Protein AF-A0A936YAC4-F1 (afdb_monomer_lite)

Secondary structure (DSSP, 8-state):
--HHHHHHHHHHHHHHHHHHHHHHHHHHHHHHHHHHHHHHHHHHHHHHHHHHHHHHHHHHHHHHHHHHHHHHHHHHHHHHHHHHHHHHHHHHT-HHHHHHHHHHHHHHHHHHHHHHHH----HHHHHHHHHHHHHHHHHHHHTTSSSSS---HHHHHHHHHHHHHHHHHHHHHHHHHHHHHHSSS-----EEEEEE----SHHHHHHHHHHHHHSTTEEEEEEETTEEEEEESSHHHHHHHHHTHHHHHHHHHT-

Foldseek 3Di:
DDPVVVCVVVVVVVVVVVVVVVVVVVVVVVVVVVVVVVVVVVVVVVVVVVVVVVCVVVVVVVVVVVVVVVVVVVVVVVVVVVVVVVVVVVVCPDPVNLQVVVLVVQLCVQLVVCCVVVVDDDPVVSVVSSVVSNVVSVVVVVVVPPSPDDPPVVLVVLVVVLVVVLVVQQVVLVVVVVVQVPDPHRQWDKDKDKFFAPAPDPVLQVCLQVSQCSRPQKHFDDGDVGITIMIGRHPVSVVVRNVCPSRVSSVVSVD

Radius of gyration: 49.58 Å; chains: 1; bounding box: 148×57×100 Å

Structure (mmCIF, N/CA/C/O backbone):
data_AF-A0A936YAC4-F1
#
_entry.id   AF-A0A936YAC4-F1
#
loop_
_atom_site.group_PDB
_atom_site.id
_atom_site.type_symbol
_atom_site.label_atom_id
_atom_site.label_alt_id
_atom_site.label_comp_id
_atom_site.label_asym_id
_atom_site.label_entity_id
_atom_site.label_seq_id
_atom_site.pdbx_PDB_ins_code
_atom_site.Cartn_x
_atom_site.Cartn_y
_atom_site.Cartn_z
_atom_site.occupancy
_atom_site.B_iso_or_equiv
_atom_site.auth_seq_id
_atom_site.auth_comp_id
_atom_site.auth_asym_id
_atom_site.auth_atom_id
_atom_site.pdbx_PDB_model_num
ATOM 1 N N . MET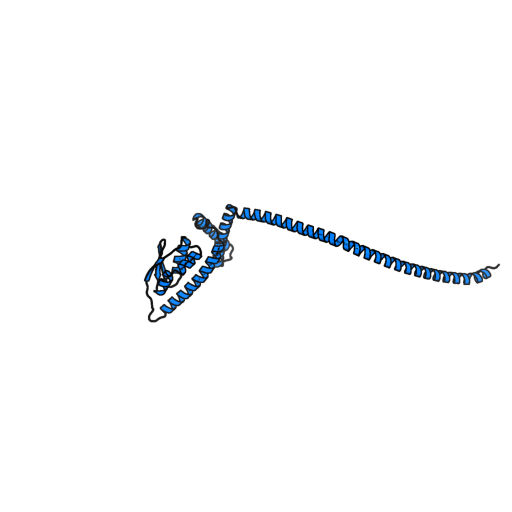 A 1 1 ? 124.423 11.983 -63.683 1.00 57.22 1 MET A N 1
ATOM 2 C CA . MET A 1 1 ? 124.006 12.092 -62.270 1.00 57.22 1 MET A CA 1
ATOM 3 C C . MET A 1 1 ? 123.383 10.761 -61.899 1.00 57.22 1 MET A C 1
ATOM 5 O O . MET A 1 1 ? 122.457 10.353 -62.589 1.00 57.22 1 MET A O 1
ATOM 9 N N . ASP A 1 2 ? 123.984 10.046 -60.950 1.00 65.81 2 ASP A N 1
ATOM 10 C CA . ASP A 1 2 ? 123.672 8.640 -60.665 1.00 65.81 2 ASP A CA 1
ATOM 11 C C . ASP A 1 2 ? 122.436 8.490 -59.754 1.00 65.81 2 ASP A C 1
ATOM 13 O O . ASP A 1 2 ? 122.074 9.402 -59.007 1.00 65.81 2 ASP A O 1
ATOM 17 N N . ARG A 1 3 ? 121.745 7.351 -59.848 1.00 64.75 3 ARG A N 1
ATOM 18 C CA . ARG A 1 3 ? 120.426 7.095 -59.244 1.00 64.75 3 ARG A CA 1
ATOM 19 C C . ARG A 1 3 ? 120.448 7.158 -57.714 1.00 64.75 3 ARG A C 1
ATOM 21 O O . ARG A 1 3 ? 119.481 7.621 -57.111 1.00 64.75 3 ARG A O 1
ATOM 28 N N . GLU A 1 4 ? 121.560 6.772 -57.094 1.00 65.25 4 GLU A N 1
ATOM 29 C CA . GLU A 1 4 ? 121.725 6.796 -55.634 1.00 65.25 4 GLU A CA 1
ATOM 30 C C . GLU A 1 4 ? 121.707 8.214 -55.050 1.00 65.25 4 GLU A C 1
ATOM 32 O O . GLU A 1 4 ? 121.220 8.435 -53.938 1.00 65.25 4 GLU A O 1
ATOM 37 N N . THR A 1 5 ? 122.181 9.212 -55.804 1.00 66.06 5 THR A N 1
ATOM 38 C CA . THR A 1 5 ? 122.199 10.602 -55.325 1.00 66.06 5 THR A CA 1
ATOM 39 C C . THR A 1 5 ? 120.792 11.201 -55.279 1.00 66.06 5 THR A C 1
ATOM 41 O O . THR A 1 5 ? 120.505 12.033 -54.419 1.00 66.06 5 THR A O 1
ATOM 44 N N . LEU A 1 6 ? 119.888 10.744 -56.153 1.00 65.38 6 LEU A N 1
ATOM 45 C CA . LEU A 1 6 ? 118.493 11.189 -56.176 1.00 65.38 6 LEU A CA 1
ATOM 46 C C . LEU A 1 6 ? 117.676 10.608 -55.013 1.00 65.38 6 LEU A C 1
ATOM 48 O O . LEU A 1 6 ? 116.894 11.338 -54.402 1.00 65.38 6 LEU A O 1
ATOM 52 N N . GLU A 1 7 ? 117.875 9.339 -54.643 1.00 67.19 7 GLU A N 1
ATOM 53 C CA . GLU A 1 7 ? 117.127 8.732 -53.528 1.00 67.19 7 GLU A CA 1
ATOM 54 C C . GLU A 1 7 ? 117.507 9.308 -52.157 1.00 67.19 7 GLU A C 1
ATOM 56 O O . GLU A 1 7 ? 116.638 9.498 -51.296 1.00 67.19 7 GLU A O 1
ATOM 61 N N . ARG A 1 8 ? 118.779 9.678 -51.962 1.00 67.00 8 ARG A N 1
ATOM 62 C CA . ARG A 1 8 ? 119.252 10.282 -50.705 1.00 67.00 8 ARG A CA 1
ATOM 63 C C . ARG A 1 8 ? 118.653 11.669 -50.443 1.00 67.00 8 ARG A C 1
ATOM 65 O O . ARG A 1 8 ? 118.494 12.057 -49.290 1.00 67.00 8 ARG A O 1
ATOM 72 N N . ILE A 1 9 ? 118.293 12.397 -51.503 1.00 64.56 9 ILE A N 1
ATOM 73 C CA . ILE A 1 9 ? 117.672 13.728 -51.415 1.00 64.56 9 ILE A CA 1
ATOM 74 C C . ILE A 1 9 ? 116.147 13.617 -51.266 1.00 64.56 9 ILE A C 1
ATOM 76 O O . ILE A 1 9 ? 115.539 14.376 -50.511 1.00 64.56 9 ILE A O 1
ATOM 80 N N . TYR A 1 10 ? 115.506 12.661 -51.946 1.00 61.41 10 TYR A N 1
ATOM 81 C CA . TYR A 1 10 ? 114.040 12.590 -51.992 1.00 61.41 10 TYR A CA 1
ATOM 82 C C . TYR A 1 10 ? 113.391 11.982 -50.738 1.00 61.41 10 TYR A C 1
ATOM 84 O O . TYR A 1 10 ? 112.267 12.347 -50.379 1.00 61.41 10 TYR A O 1
ATOM 92 N N . THR A 1 11 ? 114.074 11.064 -50.051 1.00 66.50 11 THR A N 1
ATOM 93 C CA . THR A 1 11 ? 113.539 10.356 -48.873 1.00 66.50 11 THR A CA 1
ATOM 94 C C . THR A 1 11 ? 113.150 11.275 -47.695 1.00 66.50 11 THR A C 1
ATOM 96 O O . THR A 1 11 ? 112.013 11.152 -47.221 1.00 66.50 11 THR A O 1
ATOM 99 N N . PRO A 1 12 ? 113.969 12.250 -47.241 1.00 61.72 12 PRO A N 1
ATOM 100 C CA . PRO A 1 12 ? 113.573 13.142 -46.145 1.00 61.72 12 PRO A CA 1
ATOM 101 C C . PRO A 1 12 ? 112.444 14.114 -46.531 1.00 61.72 12 PRO A C 1
ATOM 103 O O . PRO A 1 12 ? 111.556 14.384 -45.717 1.00 61.72 12 PRO A O 1
ATOM 106 N N . ILE A 1 13 ? 112.407 14.581 -47.785 1.00 61.22 13 ILE A N 1
ATOM 107 C CA . ILE A 1 13 ? 111.368 15.499 -48.290 1.00 61.22 13 ILE A CA 1
ATOM 108 C C . ILE A 1 13 ? 109.998 14.802 -48.314 1.00 61.22 13 ILE A C 1
ATOM 110 O O . ILE A 1 13 ? 108.977 15.393 -47.949 1.00 61.22 13 ILE A O 1
ATOM 114 N N . ARG A 1 14 ? 109.971 13.506 -48.655 1.00 63.19 14 ARG A N 1
ATOM 115 C CA . ARG A 1 14 ? 108.745 12.696 -48.664 1.00 63.19 14 ARG A CA 1
ATOM 116 C C . ARG A 1 14 ? 108.127 12.556 -47.269 1.00 63.19 14 ARG A C 1
ATOM 118 O O . ARG A 1 14 ? 106.906 12.652 -47.130 1.00 63.19 14 ARG A O 1
ATOM 125 N N . HIS A 1 15 ? 108.947 12.385 -46.231 1.00 63.00 15 HIS A N 1
ATOM 126 C CA . HIS A 1 15 ? 108.462 12.280 -44.851 1.00 63.00 15 HIS A CA 1
ATOM 127 C C . HIS A 1 15 ? 107.997 13.622 -44.266 1.00 63.00 15 HIS A C 1
ATOM 129 O O . HIS A 1 15 ? 107.013 13.645 -43.521 1.00 63.00 15 HIS A O 1
ATOM 135 N N . ALA A 1 16 ? 108.636 14.740 -44.629 1.00 62.38 16 ALA A N 1
ATOM 136 C CA . ALA A 1 16 ? 108.187 16.076 -44.230 1.00 62.38 16 ALA A CA 1
ATOM 137 C C . ALA A 1 16 ? 106.819 16.429 -44.847 1.00 62.38 16 ALA A C 1
ATOM 139 O O . ALA A 1 16 ? 105.920 16.899 -44.146 1.00 62.38 16 ALA A O 1
ATOM 140 N N . GLY A 1 17 ? 106.616 16.103 -46.131 1.00 64.44 17 GLY A N 1
ATOM 141 C CA . GLY A 1 17 ? 105.337 16.306 -46.816 1.00 64.44 17 GLY A CA 1
ATOM 142 C C . GLY A 1 17 ? 104.183 15.498 -46.213 1.00 64.44 17 GLY A C 1
ATOM 143 O O . GLY A 1 17 ? 103.053 15.983 -46.155 1.00 64.44 17 GLY A O 1
ATOM 144 N N . HIS A 1 18 ? 104.453 14.289 -45.709 1.00 65.44 18 HIS A N 1
ATOM 145 C CA . HIS A 1 18 ? 103.418 13.464 -45.081 1.00 65.44 18 HIS A CA 1
ATOM 146 C C . HIS A 1 18 ? 102.963 14.024 -43.723 1.00 65.44 18 HIS A C 1
ATOM 148 O O . HIS A 1 18 ? 101.765 14.030 -43.444 1.00 65.44 18 HIS A O 1
ATOM 154 N N . ARG A 1 19 ? 103.883 14.557 -42.901 1.00 61.78 19 ARG A N 1
ATOM 155 C CA . ARG A 1 19 ? 103.518 15.185 -41.615 1.00 61.78 19 ARG A CA 1
ATOM 156 C C . ARG A 1 19 ? 102.747 16.493 -41.805 1.00 61.78 19 ARG A C 1
ATOM 158 O O . ARG A 1 19 ? 101.784 16.731 -41.082 1.00 61.78 19 ARG A O 1
ATOM 165 N N . LEU A 1 20 ? 103.105 17.321 -42.789 1.00 67.50 20 LEU A N 1
ATOM 166 C CA . LEU A 1 20 ? 102.355 18.555 -43.065 1.00 67.50 20 LEU A CA 1
ATOM 167 C C . LEU A 1 20 ? 100.911 18.269 -43.503 1.00 67.50 20 LEU A C 1
ATOM 169 O O . LEU A 1 20 ? 99.987 18.950 -43.061 1.00 67.50 20 LEU A O 1
ATOM 173 N N . LYS A 1 21 ? 100.697 17.221 -44.311 1.00 65.19 21 LYS A N 1
ATOM 174 C CA . LYS A 1 21 ? 99.350 16.803 -44.725 1.00 65.19 21 LYS A CA 1
ATOM 175 C C . LYS A 1 21 ? 98.491 16.346 -43.545 1.00 65.19 21 LYS A C 1
ATOM 177 O O . LYS A 1 21 ? 97.318 16.702 -43.494 1.00 65.19 21 LYS A O 1
ATOM 182 N N . THR A 1 22 ? 99.052 15.621 -42.576 1.00 70.00 22 THR A N 1
ATOM 183 C CA . THR A 1 22 ? 98.289 15.182 -41.394 1.00 70.00 22 THR A CA 1
ATOM 184 C C . THR A 1 22 ? 97.878 16.347 -40.490 1.00 70.00 22 THR A C 1
ATOM 186 O O . THR A 1 22 ? 96.741 16.374 -40.026 1.00 70.00 22 THR A O 1
ATOM 189 N N . TRP A 1 23 ? 98.743 17.350 -40.301 1.00 68.81 23 TRP A N 1
ATOM 190 C CA . TRP A 1 23 ? 98.405 18.544 -39.511 1.00 68.81 23 TRP A CA 1
ATOM 191 C C . TRP A 1 23 ? 97.370 19.437 -40.207 1.00 68.81 23 TRP A C 1
ATOM 193 O O . TRP A 1 23 ? 96.441 19.916 -39.558 1.00 68.81 23 TRP A O 1
ATOM 203 N N . ALA A 1 24 ? 97.468 19.601 -41.530 1.00 69.81 24 ALA A N 1
ATOM 204 C CA . ALA A 1 24 ? 96.472 20.336 -42.309 1.00 69.81 24 ALA A CA 1
ATOM 205 C C . ALA A 1 24 ? 95.090 19.658 -42.268 1.00 69.81 24 ALA A C 1
ATOM 207 O O . ALA A 1 24 ? 94.075 20.336 -42.117 1.00 69.81 24 ALA A O 1
ATOM 208 N N . LEU A 1 25 ? 95.049 18.322 -42.335 1.00 71.75 25 LEU A N 1
ATOM 209 C CA . LEU A 1 25 ? 93.805 17.559 -42.216 1.00 71.75 25 LEU A CA 1
ATOM 210 C C . LEU A 1 25 ? 93.185 17.684 -40.821 1.00 71.75 25 LEU A C 1
ATOM 212 O O . LEU A 1 25 ? 91.980 17.890 -40.730 1.00 71.75 25 LEU A O 1
ATOM 216 N N . MET A 1 26 ? 93.982 17.633 -39.747 1.00 70.06 26 MET A N 1
ATOM 217 C CA . MET A 1 26 ? 93.479 17.820 -38.378 1.00 70.06 26 MET A CA 1
ATOM 218 C C . MET A 1 26 ? 92.940 19.237 -38.134 1.00 70.06 26 MET A C 1
ATOM 220 O O . MET A 1 26 ? 91.880 19.387 -37.529 1.00 70.06 26 MET A O 1
ATOM 224 N N . ALA A 1 27 ? 93.614 20.272 -38.645 1.00 69.69 27 ALA A N 1
ATOM 225 C CA . ALA A 1 27 ? 93.140 21.653 -38.542 1.00 69.69 27 ALA A CA 1
ATOM 226 C C . ALA A 1 27 ? 91.844 21.882 -39.340 1.00 69.69 27 ALA A C 1
ATOM 228 O O . ALA A 1 27 ? 90.913 22.514 -38.839 1.00 69.69 27 ALA A O 1
ATOM 229 N N . ALA A 1 28 ? 91.748 21.313 -40.547 1.00 69.56 28 ALA A N 1
ATOM 230 C CA . ALA A 1 28 ? 90.526 21.351 -41.349 1.00 69.56 28 ALA A CA 1
ATOM 231 C C . ALA A 1 28 ? 89.368 20.617 -40.654 1.00 69.56 28 ALA A C 1
ATOM 233 O O . ALA A 1 28 ? 88.244 21.115 -40.641 1.00 69.56 28 ALA A O 1
ATOM 234 N N . TRP A 1 29 ? 89.646 19.477 -40.012 1.00 67.88 29 TRP A N 1
ATOM 235 C CA . TRP A 1 29 ? 88.656 18.742 -39.224 1.00 67.88 29 TRP A CA 1
ATOM 236 C C . TRP A 1 29 ? 88.171 19.540 -38.010 1.00 67.88 29 TRP A C 1
ATOM 238 O O . TRP A 1 29 ? 86.966 19.630 -37.784 1.00 67.88 29 TRP A O 1
ATOM 248 N N . GLY A 1 30 ? 89.082 20.184 -37.273 1.00 72.38 30 GLY A N 1
ATOM 249 C CA . GLY A 1 30 ? 88.734 21.049 -36.143 1.00 72.38 30 GLY A CA 1
ATOM 250 C C . GLY A 1 30 ? 87.871 22.246 -36.556 1.00 72.38 30 GLY A C 1
ATOM 251 O O . GLY A 1 30 ? 86.853 22.520 -35.924 1.00 72.38 30 GLY A O 1
ATOM 252 N N . ALA A 1 31 ? 88.217 22.912 -37.662 1.00 69.00 31 ALA A N 1
ATOM 253 C CA . ALA A 1 31 ? 87.426 24.018 -38.201 1.00 69.00 31 ALA A CA 1
ATOM 254 C C . ALA A 1 31 ? 86.030 23.563 -38.663 1.00 69.00 31 ALA A C 1
ATOM 256 O O . ALA A 1 31 ? 85.040 24.249 -38.404 1.00 69.00 31 ALA A O 1
ATOM 257 N N . CYS A 1 32 ? 85.935 22.387 -39.292 1.00 65.88 32 CYS A N 1
ATOM 258 C CA . CYS A 1 32 ? 84.666 21.807 -39.727 1.00 65.88 32 CYS A CA 1
ATOM 259 C C . CYS A 1 32 ? 83.780 21.413 -38.532 1.00 65.88 32 CYS A C 1
ATOM 261 O O . CYS A 1 32 ? 82.578 21.665 -38.546 1.00 65.88 32 CYS A O 1
ATOM 263 N N . TRP A 1 33 ? 84.373 20.887 -37.455 1.00 69.25 33 TRP A N 1
ATOM 264 C CA . TRP A 1 33 ? 83.654 20.510 -36.235 1.00 69.25 33 TRP A CA 1
ATOM 265 C C . TRP A 1 33 ? 83.102 21.716 -35.462 1.00 69.25 33 TRP A C 1
ATOM 267 O O . TRP A 1 33 ? 81.971 21.676 -34.974 1.00 69.25 33 TRP A O 1
ATOM 277 N N . VAL A 1 34 ? 83.859 22.817 -35.390 1.00 74.12 34 VAL A N 1
ATOM 278 C CA . VAL A 1 34 ? 83.382 24.076 -34.789 1.00 74.12 34 VAL A CA 1
ATOM 279 C C . VAL A 1 34 ? 82.225 24.656 -35.602 1.00 74.12 34 VAL A C 1
ATOM 281 O O . VAL A 1 34 ? 81.201 25.030 -35.030 1.00 74.12 34 VAL A O 1
ATOM 284 N N . TRP A 1 35 ? 82.347 24.674 -36.932 1.00 66.50 35 TRP A N 1
ATOM 285 C CA . TRP A 1 35 ? 81.272 25.134 -37.812 1.00 66.50 35 TRP A CA 1
ATOM 286 C C . TRP A 1 35 ? 80.016 24.266 -37.714 1.00 66.50 35 TRP A C 1
ATOM 288 O O . TRP A 1 35 ? 78.915 24.809 -37.639 1.00 66.50 35 TRP A O 1
ATOM 298 N N . PHE A 1 36 ? 80.166 22.942 -37.636 1.00 66.62 36 PHE A N 1
ATOM 299 C CA . PHE A 1 36 ? 79.048 22.020 -37.436 1.00 66.62 36 PHE A CA 1
ATOM 300 C C . PHE A 1 36 ? 78.301 22.313 -36.126 1.00 66.62 36 PHE A C 1
ATOM 302 O O . PHE A 1 36 ? 77.083 22.467 -36.138 1.00 66.62 36 PHE A O 1
ATOM 309 N N . ASN A 1 37 ? 79.029 22.504 -35.019 1.00 64.25 37 ASN A N 1
ATOM 310 C CA . ASN A 1 37 ? 78.437 22.832 -33.717 1.00 64.25 37 ASN A CA 1
ATOM 311 C C . ASN A 1 37 ? 77.701 24.183 -33.704 1.00 64.25 37 ASN A C 1
ATOM 313 O O . ASN A 1 37 ? 76.672 24.328 -33.042 1.00 64.25 37 ASN A O 1
ATOM 317 N N . ILE A 1 38 ? 78.226 25.190 -34.410 1.00 69.69 38 ILE A N 1
ATOM 318 C CA . ILE A 1 38 ? 77.578 26.504 -34.512 1.00 69.69 38 ILE A CA 1
ATOM 319 C C . ILE A 1 38 ? 76.285 26.386 -35.319 1.00 69.69 38 ILE A C 1
ATOM 321 O O . ILE A 1 38 ? 75.242 26.839 -34.853 1.00 69.69 38 ILE A O 1
ATOM 325 N N . ILE A 1 39 ? 76.327 25.723 -36.480 1.00 65.69 39 ILE A N 1
ATOM 326 C CA . ILE A 1 39 ? 75.143 25.510 -37.319 1.00 65.69 39 ILE A CA 1
ATOM 327 C C . ILE A 1 39 ? 74.078 24.731 -36.543 1.00 65.69 39 ILE A C 1
ATOM 329 O O . ILE A 1 39 ? 72.925 25.153 -36.516 1.00 65.69 39 ILE A O 1
ATOM 333 N N . GLU A 1 40 ? 74.455 23.651 -35.859 1.00 67.50 40 GLU A N 1
ATOM 334 C CA . GLU A 1 40 ? 73.530 22.838 -35.067 1.00 67.50 40 GLU A CA 1
ATOM 335 C C . GLU A 1 40 ? 72.830 23.675 -33.983 1.00 67.50 40 GLU A C 1
ATOM 337 O O . GLU A 1 40 ? 71.600 23.678 -33.890 1.00 67.50 40 GLU A O 1
ATOM 342 N N . LYS A 1 41 ? 73.581 24.479 -33.218 1.00 62.53 41 LYS A N 1
ATOM 343 C CA . LYS A 1 41 ? 73.007 25.335 -32.166 1.00 62.53 41 LYS A CA 1
ATOM 344 C C . LYS A 1 41 ? 72.121 26.451 -32.718 1.00 62.53 41 LYS A C 1
ATOM 346 O O . LYS A 1 41 ? 71.085 26.753 -32.121 1.00 62.53 41 LYS A O 1
ATOM 351 N N . THR A 1 42 ? 72.482 27.056 -33.848 1.00 66.81 42 THR A N 1
ATOM 352 C CA . THR A 1 42 ? 71.660 28.097 -34.480 1.00 66.81 42 THR A CA 1
ATOM 353 C C . THR A 1 42 ? 70.377 27.509 -35.061 1.00 66.81 42 THR A C 1
ATOM 355 O O . THR A 1 42 ? 69.304 28.073 -34.849 1.00 66.81 42 THR A O 1
ATOM 358 N N . VAL A 1 43 ? 70.455 26.346 -35.714 1.00 65.25 43 VAL A N 1
ATOM 359 C CA . VAL A 1 43 ? 69.287 25.646 -36.264 1.00 65.25 43 VAL A CA 1
ATOM 360 C C . VAL A 1 43 ? 68.330 25.234 -35.145 1.00 65.25 43 VAL A C 1
ATOM 362 O O . VAL A 1 43 ? 67.144 25.539 -35.239 1.00 65.25 43 VAL A O 1
ATOM 365 N N . ILE A 1 44 ? 68.822 24.643 -34.049 1.00 56.50 44 ILE A N 1
ATOM 366 C CA . ILE A 1 44 ? 67.984 24.253 -32.901 1.00 56.50 44 ILE A CA 1
ATOM 367 C C . ILE A 1 44 ? 67.324 25.477 -32.243 1.00 56.50 44 ILE A C 1
ATOM 369 O O . ILE A 1 44 ? 66.149 25.423 -31.877 1.00 56.50 44 ILE A O 1
ATOM 373 N N . SER A 1 45 ? 68.038 26.600 -32.125 1.00 61.78 45 SER A N 1
ATOM 374 C CA . SER A 1 45 ? 67.495 27.843 -31.559 1.00 61.78 45 SER A CA 1
ATOM 375 C C . SER A 1 45 ? 66.366 28.429 -32.416 1.00 61.78 45 SER A C 1
ATOM 377 O O . SER A 1 45 ? 65.275 28.711 -31.912 1.00 61.78 45 SER A O 1
ATOM 379 N N . VAL A 1 46 ? 66.582 28.537 -33.732 1.00 63.59 46 VAL A N 1
ATOM 380 C CA . VAL A 1 46 ? 65.571 29.035 -34.680 1.00 63.59 46 VAL A CA 1
ATOM 381 C C . VAL A 1 46 ? 64.359 28.106 -34.722 1.00 63.59 46 VAL A C 1
ATOM 383 O O . VAL A 1 46 ? 63.217 28.576 -34.754 1.00 63.59 46 VAL A O 1
ATOM 386 N N . TRP A 1 47 ? 64.586 26.792 -34.658 1.00 58.56 47 TRP A N 1
ATOM 387 C CA . TRP A 1 47 ? 63.515 25.803 -34.617 1.00 58.56 47 TRP A CA 1
ATOM 388 C C . TRP A 1 47 ? 62.687 25.926 -33.332 1.00 58.56 47 TRP A C 1
ATOM 390 O O . TRP A 1 47 ? 61.463 25.991 -33.401 1.00 58.56 47 TRP A O 1
ATOM 400 N N . ASN A 1 48 ? 63.324 26.089 -32.169 1.00 60.06 48 ASN A N 1
ATOM 401 C CA . ASN A 1 48 ? 62.625 26.251 -30.891 1.00 60.06 48 ASN A CA 1
ATOM 402 C C . ASN A 1 48 ? 61.785 27.534 -30.819 1.00 60.06 48 ASN A C 1
ATOM 404 O O . ASN A 1 48 ? 60.648 27.491 -30.348 1.00 60.06 48 ASN A O 1
ATOM 408 N N . VAL A 1 49 ? 62.291 28.666 -31.319 1.00 67.50 49 VAL A N 1
ATOM 409 C CA . VAL A 1 49 ? 61.520 29.922 -31.356 1.00 67.50 49 VAL A CA 1
ATOM 410 C C . VAL A 1 49 ? 60.340 29.811 -32.325 1.00 67.50 49 VAL A C 1
ATOM 412 O O . VAL A 1 49 ? 59.229 30.222 -31.990 1.00 67.50 49 VAL A O 1
ATOM 415 N N . SER A 1 50 ? 60.545 29.181 -33.485 1.00 62.28 50 SER A N 1
ATOM 416 C CA . SER A 1 50 ? 59.488 28.958 -34.479 1.00 62.28 50 SER A CA 1
ATOM 417 C C . SER A 1 50 ? 58.403 28.020 -33.954 1.00 62.28 50 SER A C 1
ATOM 419 O O . SER A 1 50 ? 57.218 28.304 -34.109 1.00 62.28 50 SER A O 1
ATOM 421 N N . VAL A 1 51 ? 58.783 26.942 -33.263 1.00 64.44 51 VAL A N 1
ATOM 422 C CA . VAL A 1 51 ? 57.847 25.999 -32.637 1.00 64.44 51 VAL A CA 1
ATOM 423 C C . VAL A 1 51 ? 57.075 26.665 -31.500 1.00 64.44 51 VAL A C 1
ATOM 425 O O . VAL A 1 51 ? 55.860 26.500 -31.420 1.00 64.44 51 VAL A O 1
ATOM 428 N N . LEU A 1 52 ? 57.719 27.469 -30.651 1.00 66.19 52 LEU A N 1
ATOM 429 C CA . LEU A 1 52 ? 57.023 28.207 -29.590 1.00 66.19 52 LEU A CA 1
ATOM 430 C C . LEU A 1 52 ? 56.050 29.249 -30.156 1.00 66.19 52 LEU A C 1
ATOM 432 O O . LEU A 1 52 ? 54.942 29.393 -29.636 1.00 66.19 52 LEU A O 1
ATOM 436 N N . PHE A 1 53 ? 56.417 29.929 -31.243 1.00 64.19 53 PHE A N 1
ATOM 437 C CA . PHE A 1 53 ? 55.537 30.861 -31.946 1.00 64.19 53 PHE A CA 1
ATOM 438 C C . PHE A 1 53 ? 54.352 30.135 -32.609 1.00 64.19 53 PHE A C 1
ATOM 440 O O . PHE A 1 53 ? 53.200 30.539 -32.439 1.00 64.19 53 PHE A O 1
ATOM 447 N N . TYR A 1 54 ? 54.611 28.997 -33.260 1.00 62.44 54 TYR A N 1
ATOM 448 C CA . TYR A 1 54 ? 53.600 28.134 -33.876 1.00 62.44 54 TYR A CA 1
ATOM 449 C C . TYR A 1 54 ? 52.612 27.594 -32.832 1.00 62.44 54 TYR A C 1
ATOM 451 O O . TYR A 1 54 ? 51.397 27.724 -32.985 1.00 62.44 54 TYR A O 1
ATOM 459 N N . LEU A 1 55 ? 53.115 27.077 -31.705 1.00 59.78 55 LEU A N 1
ATOM 460 C CA . LEU A 1 55 ? 52.288 26.597 -30.598 1.00 59.78 55 LEU A CA 1
ATOM 461 C C . LEU A 1 55 ? 51.496 27.732 -29.931 1.00 59.78 55 LEU A C 1
ATOM 463 O O . LEU A 1 55 ? 50.383 27.482 -29.476 1.00 59.78 55 LEU A O 1
ATOM 467 N N . ARG A 1 56 ? 52.013 28.968 -29.884 1.00 64.38 56 ARG A N 1
ATOM 468 C CA . ARG A 1 56 ? 51.313 30.124 -29.295 1.00 64.38 56 ARG A CA 1
ATOM 469 C C . ARG A 1 56 ? 50.162 30.638 -30.165 1.00 64.38 56 ARG A C 1
ATOM 471 O O . ARG A 1 56 ? 49.161 31.075 -29.608 1.00 64.38 56 ARG A O 1
ATOM 478 N N . ILE A 1 57 ? 50.271 30.554 -31.492 1.00 66.44 57 ILE A N 1
ATOM 479 C CA . ILE A 1 57 ? 49.228 31.014 -32.430 1.00 66.44 57 ILE A CA 1
ATOM 480 C C . ILE A 1 57 ? 48.177 29.928 -32.701 1.00 66.44 57 ILE A C 1
ATOM 482 O O . ILE A 1 57 ? 46.979 30.210 -32.771 1.00 66.44 57 ILE A O 1
ATOM 486 N N . ILE A 1 58 ? 48.594 28.667 -32.824 1.00 63.72 58 ILE A N 1
ATOM 487 C CA . ILE A 1 58 ? 47.699 27.589 -33.266 1.00 63.72 58 ILE A CA 1
ATOM 488 C C . ILE A 1 58 ? 46.946 26.933 -32.108 1.00 63.72 58 ILE A C 1
ATOM 490 O O . ILE A 1 58 ? 45.766 26.623 -32.267 1.00 63.72 58 ILE A O 1
ATOM 494 N N . LYS A 1 59 ? 47.550 26.782 -30.918 1.00 63.16 59 LYS A N 1
ATOM 495 C CA . LYS A 1 59 ? 46.841 26.226 -29.748 1.00 63.16 59 LYS A CA 1
ATOM 496 C C . LYS A 1 59 ? 45.547 26.966 -29.392 1.00 63.16 59 LYS A C 1
ATOM 498 O O . LYS A 1 59 ? 44.565 26.264 -29.168 1.00 63.16 59 LYS A O 1
ATOM 503 N N . PRO A 1 60 ? 45.478 28.313 -29.334 1.00 64.12 60 PRO A N 1
ATOM 504 C CA . PRO A 1 60 ? 44.225 28.990 -29.004 1.00 64.12 60 PRO A CA 1
ATOM 505 C C . PRO A 1 60 ? 43.166 28.806 -30.096 1.00 64.12 60 PRO A C 1
ATOM 507 O O . PRO A 1 60 ? 42.009 28.589 -29.765 1.00 64.12 60 PRO A O 1
ATOM 510 N N . THR A 1 61 ? 43.549 28.789 -31.375 1.00 69.19 61 THR A N 1
ATOM 511 C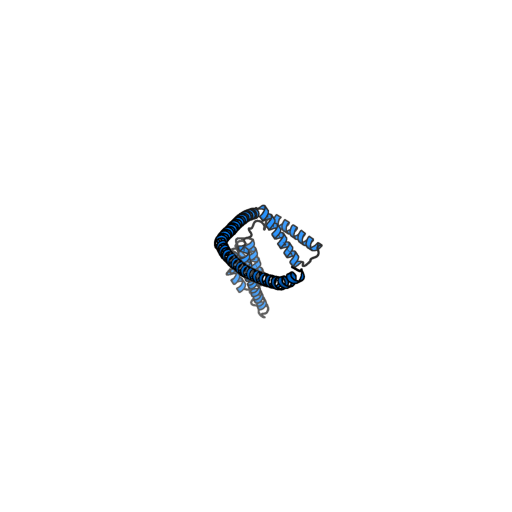 CA . THR A 1 61 ? 42.629 28.583 -32.513 1.00 69.19 61 THR A CA 1
ATOM 512 C C . THR A 1 61 ? 42.089 27.147 -32.575 1.00 69.19 61 THR A C 1
ATOM 514 O O . THR A 1 61 ? 40.907 26.909 -32.835 1.00 69.19 61 THR A O 1
ATOM 517 N N . ILE A 1 62 ? 42.934 26.159 -32.274 1.00 68.25 62 ILE A N 1
ATOM 518 C CA . ILE A 1 62 ? 42.515 24.760 -32.136 1.00 68.25 62 ILE A CA 1
ATOM 519 C C . ILE A 1 62 ? 41.663 24.579 -30.872 1.00 68.25 62 ILE A C 1
ATOM 521 O O . ILE A 1 62 ? 40.664 23.868 -30.901 1.00 68.25 62 ILE A O 1
ATOM 525 N N . ALA A 1 63 ? 41.994 25.252 -29.767 1.00 68.12 63 ALA A N 1
ATOM 526 C CA . ALA A 1 63 ? 41.213 25.192 -28.535 1.00 68.12 63 ALA A CA 1
ATOM 527 C C . ALA A 1 63 ? 39.821 25.820 -28.695 1.00 68.12 63 ALA A C 1
ATOM 529 O O . ALA A 1 63 ? 38.847 25.235 -28.226 1.00 68.12 63 ALA A O 1
ATOM 530 N N . THR A 1 64 ? 39.696 26.959 -29.382 1.00 69.69 64 THR A N 1
ATOM 531 C CA . THR A 1 64 ? 38.398 27.598 -29.649 1.00 69.69 64 THR A CA 1
ATOM 532 C C . THR A 1 64 ? 37.562 26.789 -30.635 1.00 69.69 64 THR A C 1
ATOM 534 O O . THR A 1 64 ? 36.375 26.599 -30.389 1.00 69.69 64 THR A O 1
ATOM 537 N N . SER A 1 65 ? 38.157 26.227 -31.691 1.00 68.06 65 SER A N 1
ATOM 538 C CA . SER A 1 65 ? 37.446 25.335 -32.623 1.00 68.06 65 SER A CA 1
ATOM 539 C C . SER A 1 65 ? 37.036 24.003 -31.979 1.00 68.06 65 SER A C 1
ATOM 541 O O . SER A 1 65 ? 35.920 23.537 -32.207 1.00 68.06 65 SER A O 1
ATOM 543 N N . LEU A 1 66 ? 37.858 23.424 -31.095 1.00 70.31 66 LEU A N 1
ATOM 544 C CA . LEU A 1 66 ? 37.485 22.266 -30.271 1.00 70.31 66 LEU A CA 1
ATOM 545 C C . LEU A 1 66 ? 36.394 22.614 -29.255 1.00 70.31 66 LEU A C 1
ATOM 547 O O . LEU A 1 66 ? 35.472 21.822 -29.069 1.00 70.31 66 LEU A O 1
ATOM 551 N N . MET A 1 67 ? 36.463 23.776 -28.599 1.00 71.94 67 MET A N 1
ATOM 552 C CA . MET A 1 67 ? 35.407 24.240 -27.692 1.00 71.94 67 MET A CA 1
ATOM 553 C C . MET A 1 67 ? 34.089 24.446 -28.438 1.00 71.94 67 MET A C 1
ATOM 555 O O . MET A 1 67 ? 33.056 23.969 -27.971 1.00 71.94 67 MET A O 1
ATOM 559 N N . LEU A 1 68 ? 34.126 25.080 -29.612 1.00 74.25 68 LEU A N 1
ATOM 560 C CA . LEU A 1 68 ? 32.958 25.293 -30.462 1.00 74.25 68 LEU A CA 1
ATOM 561 C C . LEU A 1 68 ? 32.392 23.959 -30.960 1.00 74.25 68 LEU A C 1
ATOM 563 O O . LEU A 1 68 ? 31.195 23.734 -30.850 1.00 74.25 68 LEU A O 1
ATOM 567 N N . SER A 1 69 ? 33.244 23.033 -31.408 1.00 73.75 69 SER A N 1
ATOM 568 C CA . SER A 1 69 ? 32.843 21.679 -31.810 1.00 73.75 69 SER A CA 1
ATOM 569 C C . SER A 1 69 ? 32.189 20.911 -30.659 1.00 73.75 69 SER A C 1
ATOM 571 O O . SER A 1 69 ? 31.104 20.357 -30.826 1.00 73.75 69 SER A O 1
ATOM 573 N N . ARG A 1 70 ? 32.770 20.948 -29.450 1.00 74.88 70 ARG A N 1
ATOM 574 C CA . ARG A 1 70 ? 32.175 20.332 -28.251 1.00 74.88 70 ARG A CA 1
ATOM 575 C C . ARG A 1 70 ? 30.851 20.989 -27.863 1.00 74.88 70 ARG A C 1
ATOM 577 O O . ARG A 1 70 ? 29.947 20.286 -27.419 1.00 74.88 70 ARG A O 1
ATOM 584 N N . TYR A 1 71 ? 30.722 22.306 -28.014 1.00 77.81 71 TYR A N 1
ATOM 585 C CA . TYR A 1 71 ? 29.488 23.040 -27.725 1.00 77.81 71 TYR A CA 1
ATOM 586 C C . TYR A 1 71 ? 28.386 22.727 -28.747 1.00 77.81 71 TYR A C 1
ATOM 588 O O . TYR A 1 71 ? 27.251 22.442 -28.367 1.00 77.81 71 TYR A O 1
ATOM 596 N N . LEU A 1 72 ? 28.732 22.691 -30.034 1.00 82.12 72 LEU A N 1
ATOM 597 C CA . LEU A 1 72 ? 27.836 22.300 -31.120 1.00 82.12 72 LEU A CA 1
ATOM 598 C C . LEU A 1 72 ? 27.367 20.854 -30.947 1.00 82.12 72 LEU A C 1
ATOM 600 O O . LEU A 1 72 ? 26.166 20.605 -30.960 1.00 82.12 72 LEU A O 1
ATOM 604 N N . TRP A 1 73 ? 28.281 19.919 -30.677 1.00 80.38 73 TRP A N 1
ATOM 605 C CA . TRP A 1 73 ? 27.929 18.524 -30.403 1.00 80.38 73 TRP A CA 1
ATOM 606 C C . TRP A 1 73 ? 27.039 18.376 -29.171 1.00 80.38 73 TRP A C 1
ATOM 608 O O . TRP A 1 73 ? 26.048 17.653 -29.230 1.00 80.38 73 TRP A O 1
ATOM 618 N N . LYS A 1 74 ? 27.326 19.091 -28.075 1.00 78.94 74 LYS A N 1
ATOM 619 C CA . LYS A 1 74 ? 26.447 19.104 -26.895 1.00 78.94 74 LYS A CA 1
ATOM 620 C C . LYS A 1 74 ? 25.041 19.594 -27.238 1.00 78.94 74 LYS A C 1
ATOM 622 O O . LYS A 1 74 ? 24.080 18.953 -26.830 1.00 78.94 74 LYS A O 1
ATOM 627 N N . ASN A 1 75 ? 24.904 20.681 -27.995 1.00 77.75 75 ASN A N 1
ATOM 628 C CA . ASN A 1 75 ? 23.592 21.214 -28.369 1.00 77.75 75 ASN A CA 1
ATOM 629 C C . ASN A 1 75 ? 22.839 20.303 -29.340 1.00 77.75 75 ASN A C 1
ATOM 631 O O . ASN A 1 75 ? 21.644 20.097 -29.159 1.00 77.75 75 ASN A O 1
ATOM 635 N N . ILE A 1 76 ? 23.523 19.701 -30.315 1.00 82.81 76 ILE A N 1
ATOM 636 C CA . ILE A 1 76 ? 22.917 18.723 -31.228 1.00 82.81 76 ILE A CA 1
ATOM 637 C C . ILE A 1 76 ? 22.425 17.507 -30.436 1.00 82.81 76 ILE A C 1
ATOM 639 O O . ILE A 1 76 ? 21.268 17.117 -30.579 1.00 82.81 76 ILE A O 1
ATOM 643 N N . ILE A 1 77 ? 23.254 16.958 -29.540 1.00 83.44 77 ILE A N 1
ATOM 644 C CA . ILE A 1 77 ? 22.869 15.848 -28.658 1.00 83.44 77 ILE A CA 1
ATOM 645 C C . ILE A 1 77 ? 21.673 16.238 -27.788 1.00 83.44 77 ILE A C 1
ATOM 647 O O . ILE A 1 77 ? 20.726 15.465 -27.685 1.00 83.44 77 ILE A O 1
ATOM 651 N N . LEU A 1 78 ? 21.679 17.432 -27.187 1.00 79.12 78 LEU A N 1
ATOM 652 C CA . LEU A 1 78 ? 20.572 17.913 -26.361 1.00 79.12 78 LEU A CA 1
ATOM 653 C C . LEU A 1 78 ? 19.280 18.063 -27.169 1.00 79.12 78 LEU A C 1
ATOM 655 O O . LEU A 1 78 ? 18.228 17.644 -26.697 1.00 79.12 78 LEU A O 1
ATOM 659 N N . VAL A 1 79 ? 19.338 18.601 -28.388 1.00 81.81 79 VAL A N 1
ATOM 660 C CA . VAL A 1 79 ? 18.170 18.725 -29.273 1.00 81.81 79 VAL A CA 1
ATOM 661 C C . VAL A 1 79 ? 17.644 17.348 -29.675 1.00 81.81 79 VAL A C 1
ATOM 663 O O . VAL A 1 79 ? 16.437 17.120 -29.591 1.00 81.81 79 VAL A O 1
ATOM 666 N N . MET A 1 80 ? 18.521 16.408 -30.040 1.00 83.25 80 MET A N 1
ATOM 667 C CA . MET A 1 80 ? 18.118 15.038 -30.372 1.00 83.25 80 MET A CA 1
ATOM 668 C C . MET A 1 80 ? 17.541 14.299 -29.162 1.00 83.25 80 MET A C 1
ATOM 670 O O . MET A 1 80 ? 16.499 13.660 -29.292 1.00 83.25 80 MET A O 1
ATOM 674 N N . LEU A 1 81 ? 18.145 14.435 -27.978 1.00 84.44 81 LEU A N 1
ATOM 675 C CA . LEU A 1 81 ? 17.615 13.894 -26.724 1.00 84.44 81 LEU A CA 1
ATOM 676 C C . LEU A 1 81 ? 16.244 14.477 -26.403 1.00 84.44 81 LEU A C 1
ATOM 678 O O . LEU A 1 81 ? 15.354 13.739 -26.004 1.00 84.44 81 LEU A O 1
ATOM 682 N N . ASN A 1 82 ? 16.047 15.779 -26.600 1.00 82.94 82 ASN A N 1
ATOM 683 C CA . ASN A 1 82 ? 14.778 16.436 -26.306 1.00 82.94 82 ASN A CA 1
ATOM 684 C C . ASN A 1 82 ? 13.691 16.037 -27.321 1.00 82.94 82 ASN A C 1
ATOM 686 O O . ASN A 1 82 ? 12.540 15.808 -26.950 1.00 82.94 82 ASN A O 1
ATOM 690 N N . PHE A 1 83 ? 14.052 15.880 -28.598 1.00 84.06 83 PHE A N 1
ATOM 691 C CA . PHE A 1 83 ? 13.155 15.355 -29.627 1.00 84.06 83 PHE A CA 1
ATOM 692 C C . PHE A 1 83 ? 12.773 13.896 -29.347 1.00 84.06 83 PHE A C 1
ATOM 694 O O . PHE A 1 83 ? 11.586 13.565 -29.336 1.00 84.06 83 PHE A O 1
ATOM 701 N N . ALA A 1 84 ? 13.754 13.047 -29.027 1.00 79.44 84 ALA A N 1
ATOM 702 C CA . ALA A 1 84 ? 13.534 11.667 -28.613 1.00 79.44 84 ALA A CA 1
ATOM 703 C C . ALA A 1 84 ? 12.672 11.597 -27.346 1.00 79.44 84 ALA A C 1
ATOM 705 O O . ALA A 1 84 ? 11.703 10.845 -27.315 1.00 79.44 84 ALA A O 1
ATOM 706 N N . ALA A 1 85 ? 12.942 12.432 -26.340 1.00 81.62 85 ALA A N 1
ATOM 707 C CA . ALA A 1 85 ? 12.158 12.510 -25.113 1.00 81.62 85 ALA A CA 1
ATOM 708 C C . ALA A 1 85 ? 10.704 12.903 -25.397 1.00 81.62 85 ALA A C 1
ATOM 710 O O . ALA A 1 85 ? 9.794 12.262 -24.885 1.00 81.62 85 ALA A O 1
ATOM 711 N N . ARG A 1 86 ? 10.450 13.895 -26.261 1.00 80.50 86 ARG A N 1
ATOM 712 C CA . ARG A 1 86 ? 9.083 14.272 -26.662 1.00 80.50 86 ARG A CA 1
ATOM 713 C C . ARG A 1 86 ? 8.378 13.158 -27.427 1.00 80.50 86 ARG A C 1
ATOM 715 O O . ARG A 1 86 ? 7.188 12.936 -27.207 1.00 80.50 86 ARG A O 1
ATOM 722 N N . TYR A 1 87 ? 9.092 12.455 -28.300 1.00 77.44 87 TYR A N 1
ATOM 723 C CA . TYR A 1 87 ? 8.535 11.334 -29.052 1.00 77.44 87 TYR A CA 1
ATOM 724 C C . TYR A 1 87 ? 8.192 10.157 -28.128 1.00 77.44 87 TYR A C 1
ATOM 726 O O . TYR A 1 87 ? 7.084 9.626 -28.186 1.00 77.44 87 TYR A O 1
ATOM 734 N N . LEU A 1 88 ? 9.095 9.820 -27.204 1.00 77.44 88 LEU A N 1
ATOM 735 C CA . LEU A 1 88 ? 8.896 8.806 -26.168 1.00 77.44 88 LEU A CA 1
ATOM 736 C C . LEU A 1 88 ? 7.757 9.184 -25.217 1.00 77.44 88 LEU A C 1
ATOM 738 O O . LEU A 1 88 ? 6.908 8.348 -24.933 1.00 77.44 88 LEU A O 1
ATOM 742 N N . LEU A 1 89 ? 7.672 10.443 -24.785 1.00 79.38 89 LEU A N 1
ATOM 743 C CA . LEU A 1 89 ? 6.568 10.939 -23.961 1.00 79.38 89 LEU A CA 1
ATOM 744 C C . LEU A 1 89 ? 5.234 10.851 -24.704 1.00 79.38 89 LEU A C 1
ATOM 746 O O . LEU A 1 89 ? 4.235 10.447 -24.116 1.00 79.38 89 LEU A O 1
ATOM 750 N N . LYS A 1 90 ? 5.201 11.183 -26.000 1.00 76.06 90 LYS A N 1
ATOM 751 C CA . LYS A 1 90 ? 3.994 11.065 -26.830 1.00 76.06 90 LYS A CA 1
ATOM 752 C C . LYS A 1 90 ? 3.565 9.605 -27.000 1.00 76.06 90 LYS A C 1
ATOM 754 O O . LYS A 1 90 ? 2.373 9.317 -26.905 1.00 76.06 90 LYS A O 1
ATOM 759 N N . LEU A 1 91 ? 4.520 8.694 -27.196 1.00 77.94 91 LEU A N 1
ATOM 760 C CA . LEU A 1 91 ? 4.278 7.251 -27.233 1.00 77.94 91 LEU A CA 1
ATOM 761 C C . LEU A 1 91 ? 3.739 6.747 -25.885 1.00 77.94 91 LEU A C 1
ATOM 763 O O . LEU A 1 91 ? 2.746 6.023 -25.846 1.00 77.94 91 LEU A O 1
ATOM 767 N N . TRP A 1 92 ? 4.338 7.197 -24.783 1.00 73.75 92 TRP A N 1
ATOM 768 C CA . TRP A 1 92 ? 3.942 6.839 -23.422 1.00 73.75 92 TRP A CA 1
ATOM 769 C C . TRP A 1 92 ? 2.548 7.366 -23.053 1.00 73.75 92 TRP A C 1
ATOM 771 O O . TRP A 1 92 ? 1.804 6.709 -22.329 1.00 73.75 92 TRP A O 1
ATOM 781 N N . ARG A 1 93 ? 2.147 8.521 -23.601 1.00 76.25 93 ARG A N 1
ATOM 782 C CA . ARG A 1 93 ? 0.807 9.105 -23.418 1.00 76.25 93 ARG A CA 1
ATOM 783 C C . ARG A 1 93 ? -0.273 8.467 -24.290 1.00 76.25 93 ARG A C 1
ATOM 785 O O . ARG A 1 93 ? -1.441 8.823 -24.158 1.00 76.25 93 ARG A O 1
ATOM 792 N N . HIS A 1 94 ? 0.087 7.549 -25.187 1.00 78.81 94 HIS A N 1
ATOM 793 C CA . HIS A 1 94 ? -0.886 6.896 -26.050 1.00 78.81 94 HIS A CA 1
ATOM 794 C C . HIS A 1 94 ? -1.772 5.937 -25.224 1.00 78.81 94 HIS A C 1
ATOM 796 O O . HIS A 1 94 ? -1.247 5.050 -24.545 1.00 78.81 94 HIS A O 1
ATOM 802 N N . PRO A 1 95 ? -3.114 6.018 -25.312 1.00 75.94 95 PRO A N 1
ATOM 803 C CA . PRO A 1 95 ? -4.021 5.278 -24.425 1.00 75.94 95 PRO A CA 1
ATOM 804 C C . PRO A 1 95 ? -3.887 3.754 -24.550 1.00 75.94 95 PRO A C 1
ATOM 806 O O . PRO A 1 95 ? -4.046 3.028 -23.571 1.00 75.94 95 PRO A O 1
ATOM 809 N N . ARG A 1 96 ? -3.540 3.246 -25.744 1.00 80.00 96 ARG A N 1
ATOM 810 C CA . ARG A 1 96 ? -3.229 1.815 -25.935 1.00 80.00 96 ARG A CA 1
ATOM 811 C C . ARG A 1 96 ? -1.967 1.391 -25.180 1.00 80.00 96 ARG A C 1
ATOM 813 O O . ARG A 1 96 ? -1.979 0.334 -24.560 1.00 80.00 96 ARG A O 1
ATOM 820 N N . PHE A 1 97 ? -0.917 2.214 -25.208 1.00 80.31 97 PHE A N 1
ATOM 821 C CA . PHE A 1 97 ? 0.340 1.916 -24.524 1.00 80.31 97 PHE A CA 1
ATOM 822 C C . PHE A 1 97 ? 0.136 1.919 -23.008 1.00 80.31 97 PHE A C 1
ATOM 824 O O . PHE A 1 97 ? 0.499 0.957 -22.343 1.00 80.31 97 PHE A O 1
ATOM 831 N N . GLN A 1 98 ? -0.556 2.931 -22.476 1.00 79.38 98 GLN A N 1
ATOM 832 C CA . GLN A 1 98 ? -0.899 2.995 -21.052 1.00 79.38 98 GLN A CA 1
ATOM 833 C C . GLN A 1 98 ? -1.752 1.804 -20.603 1.00 79.38 98 GLN A C 1
ATOM 835 O O . GLN A 1 98 ? -1.516 1.243 -19.537 1.00 79.38 98 GLN A O 1
ATOM 840 N N . ARG A 1 99 ? -2.715 1.367 -21.422 1.00 80.06 99 ARG A N 1
ATOM 841 C CA . ARG A 1 99 ? -3.536 0.189 -21.116 1.00 80.06 99 ARG A CA 1
ATOM 842 C C . ARG A 1 99 ? -2.699 -1.088 -21.037 1.00 80.06 99 ARG A C 1
ATOM 844 O O . ARG A 1 99 ? -2.829 -1.825 -20.065 1.00 80.06 99 ARG A O 1
ATOM 851 N N . VAL A 1 100 ? -1.846 -1.335 -22.034 1.00 84.69 100 VAL A N 1
ATOM 852 C CA . VAL A 1 100 ? -0.951 -2.505 -22.055 1.00 84.69 100 VAL A CA 1
ATOM 853 C C . VAL A 1 100 ? 0.023 -2.455 -20.882 1.00 84.69 100 VAL A C 1
ATOM 855 O O . VAL A 1 100 ? 0.177 -3.453 -20.186 1.00 84.69 100 VAL A O 1
ATOM 858 N N . PHE A 1 101 ? 0.605 -1.286 -20.610 1.00 85.88 101 PHE A N 1
ATOM 859 C CA . PHE A 1 101 ? 1.502 -1.075 -19.481 1.00 85.88 101 PHE A CA 1
ATOM 860 C C . PHE A 1 101 ? 0.823 -1.413 -18.149 1.00 85.88 101 PHE A C 1
ATOM 862 O O . PHE A 1 101 ? 1.348 -2.226 -17.401 1.00 85.88 101 PHE A O 1
ATOM 869 N N . ARG A 1 102 ? -0.386 -0.895 -17.886 1.00 82.00 102 ARG A N 1
ATOM 870 C CA . ARG A 1 102 ? -1.139 -1.214 -16.658 1.00 82.00 102 ARG A CA 1
ATOM 871 C C . ARG A 1 102 ? -1.460 -2.701 -16.527 1.00 82.00 102 ARG A C 1
ATOM 873 O O . ARG A 1 102 ? -1.343 -3.246 -15.437 1.00 82.00 102 ARG A O 1
ATOM 880 N N . ILE A 1 103 ? -1.887 -3.354 -17.610 1.00 87.44 103 ILE A N 1
ATOM 881 C CA . ILE A 1 103 ? -2.166 -4.800 -17.601 1.00 87.44 103 ILE A CA 1
ATOM 882 C C . ILE A 1 103 ? -0.886 -5.572 -17.265 1.00 87.44 103 ILE A C 1
ATOM 884 O O . ILE A 1 103 ? -0.913 -6.449 -16.407 1.00 87.44 103 ILE A O 1
ATOM 888 N N . ALA A 1 104 ? 0.241 -5.205 -17.880 1.00 90.50 104 ALA A N 1
ATOM 889 C CA . ALA A 1 104 ? 1.536 -5.807 -17.585 1.00 90.50 104 ALA A CA 1
ATOM 890 C C . ALA A 1 104 ? 1.960 -5.576 -16.125 1.00 90.50 104 ALA A C 1
ATOM 892 O O . ALA A 1 104 ? 2.437 -6.507 -15.482 1.00 90.50 104 ALA A O 1
ATOM 893 N N . THR A 1 105 ? 1.730 -4.378 -15.572 1.00 89.00 105 THR A N 1
ATOM 894 C CA . THR A 1 105 ? 1.981 -4.083 -14.154 1.00 89.00 105 THR A CA 1
ATOM 895 C C . THR A 1 105 ? 1.161 -4.990 -13.239 1.00 89.00 105 THR A C 1
ATOM 897 O O . THR A 1 105 ? 1.725 -5.580 -12.324 1.00 89.00 105 THR A O 1
ATOM 900 N N . TRP A 1 106 ? -0.140 -5.158 -13.493 1.00 89.56 106 TRP A N 1
ATOM 901 C CA . TRP A 1 106 ? -0.989 -6.044 -12.689 1.00 89.56 106 TRP A CA 1
ATOM 902 C C . TRP A 1 106 ? -0.554 -7.508 -12.765 1.00 89.56 106 TRP A C 1
ATOM 904 O O . TRP A 1 106 ? -0.462 -8.160 -11.728 1.00 89.56 106 TRP A O 1
ATOM 914 N N . ILE A 1 107 ? -0.214 -8.005 -13.959 1.00 93.50 107 ILE A N 1
ATOM 915 C CA . ILE A 1 107 ? 0.325 -9.363 -14.127 1.00 93.50 107 ILE A CA 1
ATOM 916 C C . ILE A 1 107 ? 1.616 -9.523 -13.320 1.00 93.50 107 ILE A C 1
ATOM 918 O O . ILE A 1 107 ? 1.768 -10.516 -12.616 1.00 93.50 107 ILE A O 1
ATOM 922 N N . ALA A 1 108 ? 2.524 -8.544 -13.380 1.00 94.19 108 ALA A N 1
ATOM 923 C CA . ALA A 1 108 ? 3.786 -8.583 -12.646 1.00 94.19 108 ALA A CA 1
ATOM 924 C C . ALA A 1 108 ? 3.581 -8.564 -11.124 1.00 94.19 108 ALA A C 1
ATOM 926 O O . ALA A 1 108 ? 4.233 -9.329 -10.419 1.00 94.19 108 ALA A O 1
ATOM 927 N N . VAL A 1 109 ? 2.662 -7.733 -10.618 1.00 92.25 109 VAL A N 1
ATOM 928 C CA . VAL A 1 109 ? 2.329 -7.677 -9.186 1.00 92.25 109 VAL A CA 1
ATOM 929 C C . VAL A 1 109 ? 1.726 -9.000 -8.725 1.00 92.25 109 VAL A C 1
ATOM 931 O O . VAL A 1 109 ? 2.224 -9.582 -7.769 1.00 92.25 109 VAL A O 1
ATOM 934 N N . LEU A 1 110 ? 0.712 -9.518 -9.425 1.00 93.81 110 LEU A N 1
ATOM 935 C CA . LEU A 1 110 ? 0.057 -10.779 -9.065 1.00 93.81 110 LEU A CA 1
ATOM 936 C C . LEU A 1 110 ? 1.023 -11.965 -9.128 1.00 93.81 110 LEU A C 1
ATOM 938 O O . LEU A 1 110 ? 1.062 -12.772 -8.200 1.00 93.81 110 LEU A O 1
ATOM 942 N N . PHE A 1 111 ? 1.845 -12.035 -10.176 1.00 95.44 111 PHE A N 1
ATOM 943 C CA . PHE A 1 111 ? 2.850 -13.082 -10.318 1.00 95.44 111 PHE A CA 1
ATOM 944 C C . PHE A 1 111 ? 3.934 -12.976 -9.244 1.00 95.44 111 PHE A C 1
ATOM 946 O O . PHE A 1 111 ? 4.314 -13.985 -8.658 1.00 95.44 111 PHE A O 1
ATOM 953 N N . GLY A 1 112 ? 4.398 -11.761 -8.942 1.00 95.12 112 GLY A N 1
ATOM 954 C CA . GLY A 1 112 ? 5.358 -11.506 -7.871 1.00 95.12 112 GLY A CA 1
ATOM 955 C C . GLY A 1 112 ? 4.808 -11.901 -6.502 1.00 95.12 112 GLY A C 1
ATOM 956 O O . GLY A 1 112 ? 5.487 -12.595 -5.751 1.00 95.12 112 GLY A O 1
ATOM 957 N N . THR A 1 113 ? 3.560 -11.540 -6.196 1.00 93.81 113 THR A N 1
ATOM 958 C CA . THR A 1 113 ? 2.877 -11.960 -4.965 1.00 93.81 113 THR A CA 1
ATOM 959 C C . THR A 1 113 ? 2.748 -13.477 -4.894 1.00 93.81 113 THR A C 1
ATOM 961 O O . THR A 1 113 ? 3.103 -14.066 -3.875 1.00 93.81 113 THR A O 1
ATOM 964 N N . TRP A 1 114 ? 2.305 -14.124 -5.976 1.00 95.44 114 TRP A N 1
ATOM 965 C CA . TRP A 1 114 ? 2.245 -15.583 -6.049 1.00 95.44 114 TRP A CA 1
ATOM 966 C C . TRP A 1 114 ? 3.622 -16.210 -5.816 1.00 95.44 114 TRP A C 1
ATOM 968 O O . TRP A 1 114 ? 3.738 -17.149 -5.038 1.00 95.44 114 TRP A O 1
ATOM 978 N N . PHE A 1 115 ? 4.674 -15.669 -6.432 1.00 95.06 115 PHE A N 1
ATOM 979 C CA . PHE A 1 115 ? 6.035 -16.183 -6.308 1.00 95.06 115 PHE A CA 1
ATOM 980 C C . PHE A 1 115 ? 6.578 -16.048 -4.880 1.00 95.06 115 PHE A C 1
ATOM 982 O O . PHE A 1 115 ? 7.152 -17.002 -4.359 1.00 95.06 115 PHE A O 1
ATOM 989 N N . ILE A 1 116 ? 6.355 -14.900 -4.228 1.00 95.94 116 ILE A N 1
ATOM 990 C CA . ILE A 1 116 ? 6.765 -14.648 -2.837 1.00 95.94 116 ILE A CA 1
ATOM 991 C C . ILE A 1 116 ? 6.050 -15.601 -1.871 1.00 95.94 116 ILE A C 1
ATOM 993 O O . ILE A 1 116 ? 6.689 -16.137 -0.971 1.00 95.94 116 ILE A O 1
ATOM 997 N N . LEU A 1 117 ? 4.746 -15.827 -2.060 1.00 92.69 117 LEU A N 1
ATOM 998 C CA . LEU A 1 117 ? 3.953 -16.710 -1.197 1.00 92.69 117 LEU A CA 1
ATOM 999 C C . LEU A 1 117 ? 4.229 -18.196 -1.454 1.00 92.69 117 LEU A C 1
ATOM 1001 O O . LEU A 1 117 ? 4.249 -18.992 -0.523 1.00 92.69 117 LEU A O 1
ATOM 1005 N N . SER A 1 118 ? 4.418 -18.574 -2.718 1.00 93.06 118 SER A N 1
ATOM 1006 C CA . SER A 1 118 ? 4.618 -19.962 -3.132 1.00 93.06 118 SER A CA 1
ATOM 1007 C C . SER A 1 118 ? 6.043 -20.438 -2.861 1.00 93.06 118 SER A C 1
ATOM 1009 O O . SER A 1 118 ? 6.233 -21.574 -2.442 1.00 93.06 118 SER A O 1
ATOM 1011 N N . GLY A 1 119 ? 7.060 -19.617 -3.145 1.00 91.31 119 GLY A N 1
ATOM 1012 C CA . GLY A 1 119 ? 8.476 -19.982 -3.005 1.00 91.31 119 GLY A CA 1
ATOM 1013 C C . GLY A 1 119 ? 8.984 -21.045 -3.996 1.00 91.31 119 GLY A C 1
ATOM 1014 O O . GLY A 1 119 ? 10.175 -21.364 -4.002 1.00 91.31 119 GLY A O 1
ATOM 1015 N N . HIS A 1 120 ? 8.120 -21.585 -4.860 1.00 91.38 120 HIS A N 1
ATOM 1016 C CA . HIS A 1 120 ? 8.465 -22.645 -5.805 1.00 91.38 120 HIS A CA 1
ATOM 1017 C C . HIS A 1 120 ? 9.151 -22.106 -7.066 1.00 91.38 120 HIS A C 1
ATOM 1019 O O . HIS A 1 120 ? 8.704 -21.138 -7.680 1.00 91.38 120 HIS A O 1
ATOM 1025 N N . LYS A 1 121 ? 10.221 -22.789 -7.494 1.00 92.44 121 LYS A N 1
ATOM 1026 C CA . LYS A 1 121 ? 11.043 -22.412 -8.663 1.00 92.44 121 LYS A CA 1
ATOM 1027 C C . LYS A 1 121 ? 11.002 -23.429 -9.808 1.00 92.44 121 LYS A C 1
ATOM 1029 O O . LYS A 1 121 ? 11.738 -23.283 -10.779 1.00 92.44 121 LYS A O 1
ATOM 1034 N N . THR A 1 122 ? 10.185 -24.477 -9.702 1.00 94.19 122 THR A N 1
ATOM 1035 C CA . THR A 1 122 ? 10.078 -25.483 -10.765 1.00 94.19 122 THR A CA 1
ATOM 1036 C C . THR A 1 122 ? 9.430 -24.863 -12.011 1.00 94.19 122 THR A C 1
ATOM 1038 O O . THR A 1 122 ? 8.470 -24.096 -11.876 1.00 94.19 122 THR A O 1
ATOM 1041 N N . PRO A 1 123 ? 9.899 -25.184 -13.235 1.00 94.06 123 PRO A N 1
ATOM 1042 C CA . PRO A 1 123 ? 9.378 -24.569 -14.461 1.00 94.06 123 PRO A CA 1
ATOM 1043 C C . PRO A 1 123 ? 7.859 -24.712 -14.625 1.00 94.06 123 PRO A C 1
ATOM 1045 O O . PRO A 1 123 ? 7.184 -23.770 -15.034 1.00 94.06 123 PRO A O 1
ATOM 1048 N N . VAL A 1 124 ? 7.311 -25.868 -14.239 1.00 95.44 124 VAL A N 1
ATOM 1049 C CA . VAL A 1 124 ? 5.869 -26.148 -14.301 1.00 95.44 124 VAL A CA 1
ATOM 1050 C C . VAL A 1 124 ? 5.079 -25.226 -13.368 1.00 95.44 124 VAL A C 1
ATOM 1052 O O . VAL A 1 124 ? 4.058 -24.676 -13.774 1.00 95.44 124 VAL A O 1
ATOM 1055 N N . MET A 1 125 ? 5.557 -25.000 -12.138 1.00 93.62 125 MET A N 1
ATOM 1056 C CA . MET A 1 125 ? 4.872 -24.110 -11.195 1.00 93.62 125 MET A CA 1
ATOM 1057 C C . MET A 1 125 ? 5.002 -22.650 -11.607 1.00 93.62 125 MET A C 1
ATOM 1059 O O . MET A 1 125 ? 4.024 -21.919 -11.500 1.00 93.62 125 MET A O 1
ATOM 1063 N N . LEU A 1 126 ? 6.155 -22.228 -12.132 1.00 94.75 126 LEU A N 1
ATOM 1064 C CA . LEU A 1 126 ? 6.321 -20.873 -12.663 1.00 94.75 126 LEU A CA 1
ATOM 1065 C C . LEU A 1 126 ? 5.341 -20.599 -13.810 1.00 94.75 126 LEU A C 1
ATOM 1067 O O . LEU A 1 126 ? 4.691 -19.554 -13.821 1.00 94.75 126 LEU A O 1
ATOM 1071 N N . LEU A 1 127 ? 5.178 -21.552 -14.734 1.00 95.69 127 LEU A N 1
ATOM 1072 C CA . LEU A 1 127 ? 4.193 -21.437 -15.807 1.00 95.69 127 LEU A CA 1
ATOM 1073 C C . LEU A 1 127 ? 2.766 -21.372 -15.248 1.00 95.69 127 LEU A C 1
ATOM 1075 O O . LEU A 1 127 ? 1.993 -20.506 -15.654 1.00 95.69 127 LEU A O 1
ATOM 1079 N N . ALA A 1 128 ? 2.425 -22.238 -14.290 1.00 94.62 128 ALA A N 1
ATOM 1080 C CA . ALA A 1 128 ? 1.112 -22.233 -13.652 1.00 94.62 128 ALA A CA 1
ATOM 1081 C C . ALA A 1 128 ? 0.821 -20.894 -12.953 1.00 94.62 128 ALA A C 1
ATOM 1083 O O . ALA A 1 128 ? -0.241 -20.316 -13.170 1.00 94.62 128 ALA A O 1
ATOM 1084 N N . GLY A 1 129 ? 1.774 -20.360 -12.185 1.00 95.19 129 GLY A N 1
ATOM 1085 C CA . GLY A 1 129 ? 1.666 -19.056 -11.527 1.00 95.19 129 GLY A CA 1
ATOM 1086 C C . GLY A 1 129 ? 1.510 -17.898 -12.514 1.00 95.19 129 GLY A C 1
ATOM 1087 O O . GLY A 1 129 ? 0.744 -16.960 -12.282 1.00 95.19 129 GLY A O 1
ATOM 1088 N N . PHE A 1 130 ? 2.198 -17.962 -13.653 1.00 96.06 130 PHE A N 1
ATOM 1089 C CA . PHE A 1 130 ? 2.060 -16.958 -14.702 1.00 96.06 130 PHE A CA 1
ATOM 1090 C C . PHE A 1 130 ? 0.675 -17.019 -15.365 1.00 96.06 130 PHE A C 1
ATOM 1092 O O . PHE A 1 130 ? 0.009 -15.992 -15.510 1.00 96.06 130 PHE A O 1
ATOM 1099 N N . VAL A 1 131 ? 0.203 -18.221 -15.711 1.00 96.38 131 VAL A N 1
ATOM 1100 C CA . VAL A 1 131 ? -1.120 -18.430 -16.319 1.00 96.38 131 VAL A CA 1
ATOM 1101 C C . VAL A 1 131 ? -2.239 -17.998 -15.370 1.00 96.38 131 VAL A C 1
ATOM 1103 O O . VAL A 1 131 ? -3.171 -17.317 -15.800 1.00 96.38 131 VAL A O 1
ATOM 1106 N N . THR A 1 132 ? -2.150 -18.317 -14.077 1.00 95.81 132 THR A N 1
ATOM 1107 C CA . THR A 1 132 ? -3.150 -17.877 -13.091 1.00 95.81 132 THR A CA 1
ATOM 1108 C C . THR A 1 132 ? -3.155 -16.359 -12.934 1.00 95.81 132 THR A C 1
ATOM 1110 O O . THR A 1 132 ? -4.228 -15.759 -12.912 1.00 95.81 132 THR A O 1
ATOM 1113 N N . SER A 1 133 ? -1.986 -15.715 -12.932 1.00 95.94 133 SER A N 1
ATOM 1114 C CA . SER A 1 133 ? -1.870 -14.249 -12.889 1.00 95.94 133 SER A CA 1
ATOM 1115 C C . SER A 1 133 ? -2.488 -13.582 -14.125 1.00 95.94 133 SER A C 1
ATOM 1117 O O . SER A 1 133 ? -3.167 -12.555 -14.015 1.00 95.94 133 SER A O 1
ATOM 1119 N N . LEU A 1 134 ? -2.324 -14.187 -15.307 1.00 95.31 134 LEU A N 1
ATOM 1120 C CA . LEU A 1 134 ? -2.948 -13.724 -16.548 1.00 95.31 134 LEU A CA 1
ATOM 1121 C C . LEU A 1 134 ? -4.478 -13.841 -16.489 1.00 95.31 134 LEU A C 1
ATOM 1123 O O . LEU A 1 134 ? -5.189 -12.893 -16.833 1.00 95.31 134 LEU A O 1
ATOM 1127 N N . LEU A 1 135 ? -4.989 -14.987 -16.030 1.00 94.56 135 LEU A N 1
ATOM 1128 C CA . LEU A 1 135 ? -6.425 -15.228 -15.883 1.00 94.56 135 LEU A CA 1
ATOM 1129 C C . LEU A 1 135 ? -7.055 -14.280 -14.858 1.00 94.56 135 LEU A C 1
ATOM 1131 O O . LEU A 1 135 ? -8.070 -13.653 -15.156 1.00 94.56 135 LEU A O 1
ATOM 1135 N N . ALA A 1 136 ? -6.426 -14.104 -13.695 1.00 92.81 136 ALA A N 1
ATOM 1136 C CA . ALA A 1 136 ? -6.870 -13.160 -12.674 1.00 92.81 136 ALA A CA 1
ATOM 1137 C C . ALA A 1 136 ? -6.930 -11.725 -13.220 1.00 92.81 136 ALA A C 1
ATOM 1139 O O . ALA A 1 136 ? -7.947 -11.046 -13.078 1.00 92.81 136 ALA A O 1
ATOM 1140 N N . THR A 1 137 ? -5.894 -11.290 -13.945 1.00 91.88 137 THR A N 1
ATOM 1141 C CA . THR A 1 137 ? -5.889 -9.969 -14.596 1.00 91.88 137 THR A CA 1
ATOM 1142 C C . THR A 1 137 ? -7.026 -9.828 -15.609 1.00 91.88 137 THR A C 1
ATOM 1144 O O . THR A 1 137 ? -7.672 -8.783 -15.678 1.00 91.88 137 THR A O 1
ATOM 1147 N N . ARG A 1 138 ? -7.324 -10.882 -16.381 1.00 90.44 138 ARG A N 1
ATOM 1148 C CA . ARG A 1 138 ? -8.443 -10.890 -17.335 1.00 90.44 138 ARG A CA 1
ATOM 1149 C C . ARG A 1 138 ? -9.794 -10.737 -16.633 1.00 90.44 138 ARG A C 1
ATOM 1151 O O . ARG A 1 138 ? -10.651 -10.015 -17.141 1.00 90.44 138 ARG A O 1
ATOM 1158 N N . VAL A 1 139 ? -9.984 -11.380 -15.481 1.00 90.25 139 VAL A N 1
ATOM 1159 C CA . VAL A 1 139 ? -11.198 -11.229 -14.662 1.00 90.25 139 VAL A CA 1
ATOM 1160 C C . VAL A 1 139 ? -11.312 -9.800 -14.128 1.00 90.25 139 VAL A C 1
ATOM 1162 O O . VAL A 1 139 ? -12.342 -9.162 -14.332 1.00 90.25 139 VAL A O 1
ATOM 1165 N N . LEU A 1 140 ? -10.240 -9.253 -13.545 1.00 85.62 140 LEU A N 1
ATOM 1166 C CA . LEU A 1 140 ? -10.203 -7.867 -13.056 1.00 85.62 140 LEU A CA 1
ATOM 1167 C C . LEU A 1 140 ? -10.512 -6.856 -14.165 1.00 85.62 140 LEU A C 1
ATOM 1169 O O . LEU A 1 140 ? -11.237 -5.887 -13.951 1.00 85.62 140 LEU A O 1
ATOM 1173 N N . TYR A 1 141 ? -10.000 -7.106 -15.372 1.00 83.81 141 TYR A N 1
ATOM 1174 C CA . TYR A 1 141 ? -10.285 -6.273 -16.535 1.00 83.81 141 TYR A CA 1
ATOM 1175 C C . TYR A 1 141 ? -11.770 -6.306 -16.910 1.00 83.81 141 TYR A C 1
ATOM 1177 O O . TYR A 1 141 ? -12.351 -5.271 -17.221 1.00 83.81 141 TYR A O 1
ATOM 1185 N N . ARG A 1 142 ? -12.410 -7.480 -16.839 1.00 84.44 142 ARG A N 1
ATOM 1186 C CA . ARG A 1 142 ? -13.843 -7.639 -17.136 1.00 84.44 142 ARG A CA 1
ATOM 1187 C C . ARG A 1 142 ? -14.744 -6.988 -16.091 1.00 84.44 142 ARG A C 1
ATOM 1189 O O . ARG A 1 142 ? -15.827 -6.544 -16.449 1.00 84.44 142 ARG A O 1
ATOM 1196 N N . LEU A 1 143 ? -14.295 -6.907 -14.842 1.00 80.56 143 LEU A N 1
ATOM 1197 C CA . LEU A 1 143 ? -15.033 -6.269 -13.752 1.00 80.56 143 LEU A CA 1
ATOM 1198 C C . LEU A 1 143 ? -14.939 -4.730 -13.765 1.00 80.56 143 LEU A C 1
ATOM 1200 O O . LEU A 1 143 ? -15.595 -4.086 -12.956 1.00 80.56 143 LEU A O 1
ATOM 1204 N N . ASN A 1 144 ? -14.136 -4.137 -14.659 1.00 69.31 144 ASN A N 1
ATOM 1205 C CA . ASN A 1 144 ? -13.891 -2.692 -14.801 1.00 69.31 144 ASN A CA 1
ATOM 1206 C C . ASN A 1 144 ? -13.539 -1.939 -13.497 1.00 69.31 144 ASN A C 1
ATOM 1208 O O . ASN A 1 144 ? -13.672 -0.723 -13.421 1.00 69.31 144 ASN A O 1
ATOM 1212 N N . GLN A 1 145 ? -13.074 -2.641 -12.460 1.00 63.97 145 GLN A N 1
ATOM 1213 C CA . GLN A 1 145 ? -12.959 -2.072 -11.111 1.00 63.97 145 GLN A CA 1
ATOM 1214 C C . GLN A 1 145 ? -11.641 -1.336 -10.836 1.00 63.97 145 GLN A C 1
ATOM 1216 O O . GLN A 1 145 ? -11.491 -0.741 -9.775 1.00 63.97 145 GLN A O 1
ATOM 1221 N N . THR A 1 146 ? -10.656 -1.375 -11.742 1.00 58.66 146 THR A N 1
ATOM 1222 C CA . THR A 1 146 ? -9.279 -0.986 -11.356 1.00 58.66 146 THR A CA 1
ATOM 1223 C C . THR A 1 146 ? -8.457 -0.305 -12.450 1.00 58.66 146 THR A C 1
ATOM 1225 O O . THR A 1 146 ? -7.335 0.127 -12.203 1.00 58.66 146 THR A O 1
ATOM 1228 N N . PHE A 1 147 ? -8.979 -0.197 -13.674 1.00 54.50 147 PHE A N 1
ATOM 1229 C CA . PHE A 1 147 ? -8.199 0.261 -14.830 1.00 54.50 147 PHE A CA 1
ATOM 1230 C C . PHE A 1 147 ? -8.464 1.716 -15.237 1.00 54.50 147 PHE A C 1
ATOM 1232 O O . PHE A 1 147 ? -7.711 2.241 -16.058 1.00 54.50 147 PHE A O 1
ATOM 1239 N N . ASP A 1 148 ? -9.475 2.363 -14.660 1.00 55.16 148 ASP A N 1
ATOM 1240 C CA . ASP A 1 148 ? -9.865 3.735 -15.015 1.00 55.16 148 ASP A CA 1
ATOM 1241 C C . ASP A 1 148 ? -9.386 4.789 -14.007 1.00 55.16 148 ASP A C 1
ATOM 1243 O O . ASP A 1 148 ? -9.423 5.981 -14.304 1.00 55.16 148 ASP A O 1
ATOM 1247 N N . GLN A 1 149 ? -8.870 4.378 -12.843 1.00 57.19 149 GLN A N 1
ATOM 1248 C CA . GLN A 1 149 ? -8.303 5.316 -11.877 1.00 57.19 149 GLN A CA 1
ATOM 1249 C C . GLN A 1 149 ? -6.845 5.639 -12.244 1.00 57.19 149 GLN A C 1
ATOM 1251 O O . GLN A 1 149 ? -6.035 4.718 -12.408 1.00 57.19 149 GLN A O 1
ATOM 1256 N N . PRO A 1 150 ? -6.483 6.924 -12.414 1.00 53.81 150 PRO A N 1
ATOM 1257 C CA . PRO A 1 150 ? -5.098 7.303 -12.648 1.00 53.81 150 PRO A CA 1
ATOM 1258 C C . PRO A 1 150 ? -4.251 6.887 -11.441 1.00 53.81 150 PRO A C 1
ATOM 1260 O O . PRO A 1 150 ? -4.631 7.136 -10.299 1.00 53.81 150 PRO A O 1
ATOM 1263 N N . LEU A 1 151 ? -3.098 6.255 -11.691 1.00 53.25 151 LEU A N 1
ATOM 1264 C CA . LEU A 1 151 ? -2.082 6.062 -10.656 1.00 53.25 151 LEU A CA 1
ATOM 1265 C C . LEU A 1 151 ? -1.548 7.441 -10.264 1.00 53.25 151 LEU A C 1
ATOM 1267 O O . LEU A 1 151 ? -0.623 7.959 -10.886 1.00 53.25 151 LEU A O 1
ATOM 1271 N N . ASP A 1 152 ? -2.161 8.050 -9.257 1.00 56.78 152 ASP A N 1
ATOM 1272 C CA . ASP A 1 152 ? -1.638 9.267 -8.664 1.00 56.78 152 ASP A CA 1
ATOM 1273 C C . ASP A 1 152 ? -0.423 8.894 -7.809 1.00 56.78 152 ASP A C 1
ATOM 1275 O O . ASP A 1 152 ? -0.531 8.252 -6.762 1.00 56.78 152 ASP A O 1
ATOM 1279 N N . HIS A 1 153 ? 0.772 9.250 -8.279 1.00 54.19 153 HIS A N 1
ATOM 1280 C CA . HIS A 1 153 ? 2.021 8.928 -7.593 1.00 54.19 153 HIS A CA 1
ATOM 1281 C C . HIS A 1 153 ? 2.068 9.525 -6.171 1.00 54.19 153 HIS A C 1
ATOM 1283 O O . HIS A 1 153 ? 2.693 8.937 -5.284 1.00 54.19 153 HIS A O 1
ATOM 1289 N N . GLY A 1 154 ? 1.339 10.623 -5.916 1.00 57.56 154 GLY A N 1
ATOM 1290 C CA . GLY A 1 154 ? 1.195 11.233 -4.589 1.00 57.56 154 GLY A CA 1
ATOM 1291 C C . GLY A 1 154 ? 0.385 10.396 -3.590 1.00 57.56 154 GLY A C 1
ATOM 1292 O O . GLY A 1 154 ? 0.547 10.555 -2.378 1.00 57.56 154 GLY A O 1
ATOM 1293 N N . LEU A 1 155 ? -0.434 9.457 -4.073 1.00 63.72 155 LEU A N 1
ATOM 1294 C CA . LEU A 1 155 ? -1.239 8.565 -3.237 1.00 63.72 155 LEU A CA 1
ATOM 1295 C C . LEU A 1 155 ? -0.366 7.545 -2.487 1.00 63.72 155 LEU A C 1
ATOM 1297 O O . LEU A 1 155 ? -0.658 7.187 -1.347 1.00 63.72 155 LEU A O 1
ATOM 1301 N N . SER A 1 156 ? 0.758 7.132 -3.083 1.00 69.94 156 SER A N 1
ATOM 1302 C CA . SER A 1 156 ? 1.638 6.096 -2.523 1.00 69.94 156 SER A CA 1
ATOM 1303 C C . SER A 1 156 ? 2.269 6.487 -1.178 1.00 69.94 156 SER A C 1
ATOM 1305 O O . SER A 1 156 ? 2.275 5.689 -0.238 1.00 69.94 156 SER A O 1
ATOM 1307 N N . TYR A 1 157 ? 2.737 7.733 -1.039 1.00 81.00 157 TYR A N 1
ATOM 1308 C CA . TYR A 1 157 ? 3.319 8.224 0.213 1.00 81.00 157 TYR A CA 1
ATOM 1309 C C . TYR A 1 157 ? 2.269 8.350 1.320 1.00 81.00 157 TYR A C 1
ATOM 1311 O O . TYR A 1 157 ? 2.525 7.971 2.464 1.00 81.00 157 TYR A O 1
ATOM 1319 N N . LYS A 1 158 ? 1.072 8.843 0.979 1.00 83.25 158 LYS A N 1
ATOM 1320 C CA . LYS A 1 158 ? -0.036 8.993 1.930 1.00 83.25 158 LYS A CA 1
ATOM 1321 C C . LYS A 1 158 ? -0.497 7.641 2.472 1.00 83.25 158 LYS A C 1
ATOM 1323 O O . LYS A 1 158 ? -0.645 7.508 3.684 1.00 83.25 158 LYS A O 1
ATOM 1328 N N . ILE A 1 159 ? -0.629 6.634 1.603 1.00 84.62 159 ILE A N 1
ATOM 1329 C CA . ILE A 1 159 ? -0.943 5.253 2.002 1.00 84.62 159 ILE A CA 1
ATOM 1330 C C . ILE A 1 159 ? 0.123 4.716 2.958 1.00 84.62 159 ILE A C 1
ATOM 1332 O O . ILE A 1 159 ? -0.213 4.145 3.991 1.00 84.62 159 ILE A O 1
ATOM 1336 N N . PHE A 1 160 ? 1.407 4.927 2.656 1.00 87.38 160 PHE A N 1
ATOM 1337 C CA . PHE A 1 160 ? 2.493 4.445 3.511 1.00 87.38 160 PHE A CA 1
ATOM 1338 C C . PHE A 1 160 ? 2.558 5.166 4.870 1.00 87.38 160 PHE A C 1
ATOM 1340 O O . PHE A 1 160 ? 2.860 4.557 5.897 1.00 87.38 160 PHE A O 1
ATOM 1347 N N . ALA A 1 161 ? 2.267 6.468 4.909 1.00 88.94 161 ALA A N 1
ATOM 1348 C CA . ALA A 1 161 ? 2.171 7.217 6.160 1.00 88.94 161 ALA A CA 1
ATOM 1349 C C . ALA A 1 161 ? 0.973 6.756 7.007 1.00 88.94 161 ALA A C 1
ATOM 1351 O O . ALA A 1 161 ? 1.116 6.562 8.218 1.00 88.94 161 ALA A O 1
ATOM 1352 N N . TYR A 1 162 ? -0.181 6.539 6.368 1.00 90.62 162 TYR A N 1
ATOM 1353 C CA . TYR A 1 162 ? -1.381 6.016 7.011 1.00 90.62 162 TYR A CA 1
ATOM 1354 C C . TYR A 1 162 ? -1.164 4.603 7.557 1.00 90.62 162 TYR A C 1
ATOM 1356 O O . TYR A 1 162 ? -1.466 4.361 8.721 1.00 90.62 162 TYR A O 1
ATOM 1364 N N . SER A 1 163 ? -0.575 3.694 6.775 1.00 90.50 163 SER A N 1
ATOM 1365 C CA . SER A 1 163 ? -0.347 2.309 7.199 1.00 90.50 163 SER A CA 1
ATOM 1366 C C . SER A 1 163 ? 0.592 2.212 8.399 1.00 90.50 163 SER A C 1
ATOM 1368 O O . SER A 1 163 ? 0.320 1.451 9.325 1.00 90.50 163 SER A O 1
ATOM 1370 N N . ARG A 1 164 ? 1.651 3.033 8.451 1.00 93.00 164 ARG A N 1
ATOM 1371 C CA . ARG A 1 164 ? 2.527 3.122 9.632 1.00 93.00 164 ARG A CA 1
ATOM 1372 C C . ARG A 1 164 ? 1.787 3.608 10.874 1.00 93.00 164 ARG A C 1
ATOM 1374 O O . ARG A 1 164 ? 2.016 3.086 11.962 1.00 93.00 164 ARG A O 1
ATOM 1381 N N . TRP A 1 165 ? 0.912 4.602 10.724 1.00 93.75 165 TRP A N 1
ATOM 1382 C CA . TRP A 1 165 ? 0.088 5.074 11.834 1.00 93.75 165 TRP A CA 1
ATOM 1383 C C . TRP A 1 165 ? -0.921 4.008 12.280 1.00 93.75 165 TRP A C 1
ATOM 1385 O O . TRP A 1 165 ? -1.010 3.734 13.472 1.00 93.75 165 TRP A O 1
ATOM 1395 N N . LEU A 1 166 ? -1.614 3.364 11.338 1.00 92.62 166 LEU A N 1
ATOM 1396 C CA . LEU A 1 166 ? -2.601 2.325 11.624 1.00 92.62 166 LEU A CA 1
ATOM 1397 C C . LEU A 1 166 ? -1.958 1.133 12.338 1.00 92.62 166 LEU A C 1
ATOM 1399 O O . LEU A 1 166 ? -2.489 0.666 13.336 1.00 92.62 166 LEU A O 1
ATOM 1403 N N . LEU A 1 167 ? -0.780 0.688 11.891 1.00 93.44 167 LEU A N 1
ATOM 1404 C CA . LEU A 1 167 ? -0.042 -0.394 12.544 1.00 93.44 167 LEU A CA 1
ATOM 1405 C C . LEU A 1 167 ? 0.281 -0.059 14.007 1.00 93.44 167 LEU A C 1
ATOM 1407 O O . LEU A 1 167 ? 0.140 -0.911 14.880 1.00 93.44 167 LEU A O 1
ATOM 1411 N N . LYS A 1 168 ? 0.662 1.194 14.290 1.00 93.06 168 LYS A N 1
ATOM 1412 C CA . LYS A 1 168 ? 0.865 1.664 15.665 1.00 93.06 168 LYS A CA 1
ATOM 1413 C C . LYS A 1 168 ? -0.434 1.588 16.473 1.00 93.06 168 LYS A C 1
ATOM 1415 O O . LYS A 1 168 ? -0.397 1.090 17.594 1.00 93.06 168 LYS A O 1
ATOM 1420 N N . SER A 1 169 ? -1.556 2.049 15.919 1.00 90.00 169 SER A N 1
ATOM 1421 C CA . SER A 1 169 ? -2.863 1.979 16.588 1.00 90.00 169 SER A CA 1
ATOM 1422 C C . SER A 1 169 ? -3.277 0.537 16.884 1.00 90.00 169 SER A C 1
ATOM 1424 O O . SER A 1 169 ? -3.685 0.251 18.004 1.00 90.00 169 SER A O 1
ATOM 1426 N N . ILE A 1 170 ? -3.077 -0.385 15.934 1.00 92.75 170 ILE A N 1
ATOM 1427 C CA . ILE A 1 170 ? -3.353 -1.820 16.107 1.00 92.75 170 ILE A CA 1
ATOM 1428 C C . ILE A 1 170 ? -2.533 -2.393 17.266 1.00 92.75 170 ILE A C 1
ATOM 1430 O O . ILE A 1 170 ? -3.091 -3.062 18.126 1.00 92.75 170 ILE A O 1
ATOM 1434 N N . ILE A 1 171 ? -1.225 -2.119 17.322 1.00 93.25 171 ILE A N 1
ATOM 1435 C CA . ILE A 1 171 ? -0.349 -2.644 18.383 1.00 93.25 171 ILE A CA 1
ATOM 1436 C C . ILE A 1 171 ? -0.752 -2.094 19.758 1.00 93.25 171 ILE A C 1
ATOM 1438 O O . ILE A 1 171 ? -0.831 -2.854 20.721 1.00 93.25 171 ILE A O 1
ATOM 1442 N N . LEU A 1 172 ? -1.021 -0.788 19.858 1.00 89.94 172 LEU A N 1
ATOM 1443 C CA . LEU A 1 172 ? -1.429 -0.154 21.117 1.00 89.94 172 LEU A CA 1
ATOM 1444 C C . LEU A 1 172 ? -2.773 -0.691 21.614 1.00 89.94 172 LEU A C 1
ATOM 1446 O O . LEU A 1 172 ? -2.925 -0.991 22.794 1.00 89.94 172 LEU A O 1
ATOM 1450 N N . SER A 1 173 ? -3.726 -0.851 20.704 1.00 87.69 173 SER A N 1
ATOM 1451 C CA . SER A 1 173 ? -5.046 -1.388 21.006 1.00 87.69 173 SER A CA 1
ATOM 1452 C C . SER A 1 173 ? -4.993 -2.884 21.351 1.00 87.69 173 SER A C 1
ATOM 1454 O O . SER A 1 173 ? -5.613 -3.307 22.324 1.00 87.69 173 SER A O 1
ATOM 1456 N N . ALA A 1 174 ? -4.169 -3.679 20.657 1.00 91.25 174 ALA A N 1
ATOM 1457 C CA . ALA A 1 174 ? -3.902 -5.074 21.017 1.00 91.25 174 ALA A CA 1
ATOM 1458 C C . ALA A 1 174 ? -3.347 -5.197 22.441 1.00 91.25 174 ALA A C 1
ATOM 1460 O O . ALA A 1 174 ? -3.760 -6.077 23.200 1.00 91.25 174 ALA A O 1
ATOM 1461 N N . TRP A 1 175 ? -2.420 -4.308 22.802 1.00 91.19 175 TRP A N 1
ATOM 1462 C CA . TRP A 1 175 ? -1.848 -4.251 24.140 1.00 91.19 175 TRP A CA 1
ATOM 1463 C C . TRP A 1 175 ? -2.901 -3.898 25.195 1.00 91.19 175 TRP A C 1
ATOM 1465 O O . TRP A 1 175 ? -2.996 -4.602 26.197 1.00 91.19 175 TRP A O 1
ATOM 1475 N N . ASP A 1 176 ? -3.722 -2.869 24.957 1.00 87.62 176 ASP A N 1
ATOM 1476 C CA . ASP A 1 176 ? -4.795 -2.463 25.878 1.00 87.62 176 ASP A CA 1
ATOM 1477 C C . ASP A 1 176 ? -5.805 -3.595 26.114 1.00 87.62 176 ASP A C 1
ATOM 1479 O O . ASP A 1 176 ? -6.102 -3.944 27.257 1.00 87.62 176 ASP A O 1
ATOM 1483 N N . VAL A 1 177 ? -6.268 -4.249 25.045 1.00 86.62 177 VAL A N 1
ATOM 1484 C CA . VAL A 1 177 ? -7.194 -5.386 25.157 1.00 86.62 177 VAL A CA 1
ATOM 1485 C C . VAL A 1 177 ? -6.557 -6.545 25.922 1.00 86.62 177 VAL A C 1
ATOM 1487 O O . VAL A 1 177 ? -7.177 -7.089 26.835 1.00 86.62 177 VAL A O 1
ATOM 1490 N N . THR A 1 178 ? -5.309 -6.901 25.607 1.00 88.31 178 THR A N 1
ATOM 1491 C CA . THR A 1 178 ? -4.588 -7.984 26.301 1.00 88.31 178 THR A CA 1
ATOM 1492 C C . THR A 1 178 ? -4.427 -7.675 27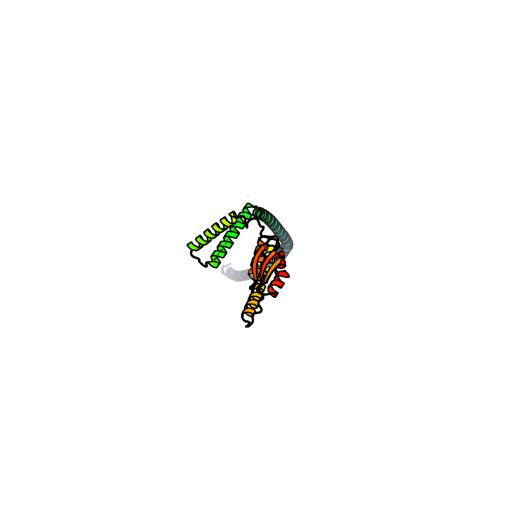.789 1.00 88.31 178 THR A C 1
ATOM 1494 O O . THR A 1 178 ? -4.677 -8.532 28.637 1.00 88.31 178 THR A O 1
ATOM 1497 N N . TRP A 1 179 ? -4.060 -6.435 28.117 1.00 87.94 179 TRP A N 1
ATOM 1498 C CA . TRP A 1 179 ? -3.912 -5.980 29.495 1.00 87.94 179 TRP A CA 1
ATOM 1499 C C . TRP A 1 179 ? -5.231 -6.058 30.268 1.00 87.94 179 TRP A C 1
ATOM 1501 O O . TRP A 1 179 ? -5.253 -6.538 31.400 1.00 87.94 179 TRP A O 1
ATOM 1511 N N . ARG A 1 180 ? -6.346 -5.645 29.655 1.00 85.56 180 ARG A N 1
ATOM 1512 C CA . ARG A 1 180 ? -7.682 -5.715 30.269 1.00 85.56 180 ARG A CA 1
ATOM 1513 C C . ARG A 1 180 ? -8.145 -7.148 30.506 1.00 85.56 180 ARG A C 1
ATOM 1515 O O . ARG A 1 180 ? -8.740 -7.410 31.545 1.00 85.56 180 ARG A O 1
ATOM 1522 N N . VAL A 1 181 ? -7.848 -8.070 29.589 1.00 85.62 181 VAL A N 1
ATOM 1523 C CA . VAL A 1 181 ? -8.186 -9.498 29.736 1.00 85.62 181 VAL A CA 1
ATOM 1524 C C . VAL A 1 181 ? -7.408 -10.158 30.881 1.00 85.62 181 VAL A C 1
ATOM 1526 O O . VAL A 1 181 ? -7.938 -11.050 31.536 1.00 85.62 181 VAL A O 1
ATOM 1529 N N . TRP A 1 182 ? -6.181 -9.713 31.169 1.00 86.44 182 TRP A N 1
ATOM 1530 C CA . TRP A 1 182 ? -5.397 -10.235 32.298 1.00 86.44 182 TRP A CA 1
ATOM 1531 C C . TRP A 1 182 ? -5.963 -9.783 33.660 1.00 86.44 182 TRP A C 1
ATOM 1533 O O . TRP A 1 182 ? -5.777 -10.445 34.679 1.00 86.44 182 TRP A O 1
ATOM 1543 N N . GLN A 1 183 ? -6.685 -8.666 33.731 1.00 84.25 183 GLN A N 1
ATOM 1544 C CA . GLN A 1 183 ? -7.195 -8.176 35.012 1.00 84.25 183 GLN A CA 1
ATOM 1545 C C . GLN A 1 183 ? -8.273 -9.105 35.593 1.00 84.25 183 GLN A C 1
ATOM 1547 O O . GLN A 1 183 ? -9.222 -9.487 34.918 1.00 84.25 183 GLN A O 1
ATOM 1552 N N . ILE A 1 184 ? -8.170 -9.397 36.897 1.00 73.69 184 ILE A N 1
ATOM 1553 C CA . ILE A 1 184 ? -9.127 -10.240 37.648 1.00 73.69 184 ILE A CA 1
ATOM 1554 C C . ILE A 1 184 ? -10.561 -9.675 37.579 1.00 73.69 184 ILE A C 1
ATOM 1556 O O . ILE A 1 184 ? -11.533 -10.426 37.617 1.00 73.69 184 ILE A O 1
ATOM 1560 N N . LYS A 1 185 ? -10.700 -8.347 37.464 1.00 76.19 185 LYS A N 1
ATOM 1561 C CA . LYS A 1 185 ? -11.960 -7.652 37.171 1.00 76.19 185 LYS A CA 1
ATOM 1562 C C . LYS A 1 185 ? -11.786 -6.845 35.884 1.00 76.19 185 LYS A C 1
ATOM 1564 O O . LYS A 1 185 ? -11.312 -5.712 35.958 1.00 76.19 185 LYS A O 1
ATOM 1569 N N . PRO A 1 186 ? -12.122 -7.410 34.719 1.00 69.56 186 PRO A N 1
ATOM 1570 C CA . PRO A 1 186 ? -11.898 -6.729 33.457 1.00 69.56 186 PRO A CA 1
ATOM 1571 C C . PRO A 1 186 ? -12.865 -5.541 33.324 1.00 69.56 186 PRO A C 1
ATOM 1573 O O . PRO A 1 186 ? -14.083 -5.705 33.393 1.00 69.56 186 PRO A O 1
ATOM 1576 N N . SER A 1 187 ? -12.325 -4.330 33.146 1.00 72.75 187 SER A N 1
ATOM 1577 C CA . SER A 1 187 ? -13.114 -3.122 32.856 1.00 72.75 187 SER A CA 1
ATOM 1578 C C . SER A 1 187 ? -13.527 -3.118 31.380 1.00 72.75 187 SER A C 1
ATOM 1580 O O . SER A 1 187 ? -12.874 -2.510 30.524 1.00 72.75 187 SER A O 1
ATOM 1582 N N . ILE A 1 188 ? -14.573 -3.890 31.084 1.00 79.94 188 ILE A N 1
ATOM 1583 C CA . ILE A 1 188 ? -15.167 -4.064 29.757 1.00 79.94 188 ILE A CA 1
ATOM 1584 C C . ILE A 1 188 ? -16.568 -3.454 29.796 1.00 79.94 188 ILE A C 1
ATOM 1586 O O . ILE A 1 188 ? -17.371 -3.791 30.663 1.00 79.94 188 ILE A O 1
ATOM 1590 N N . CYS A 1 189 ? -16.863 -2.563 28.852 1.00 83.88 189 CYS A N 1
ATOM 1591 C CA . CYS A 1 189 ? -18.169 -1.925 28.711 1.00 83.88 189 CYS A CA 1
ATOM 1592 C C . CYS A 1 189 ? -18.546 -1.957 27.226 1.00 83.88 189 CYS A C 1
ATOM 1594 O O . CYS A 1 189 ? -18.218 -1.023 26.488 1.00 83.88 189 CYS A O 1
ATOM 1596 N N . PRO A 1 190 ? -19.144 -3.069 26.763 1.00 87.00 190 PRO A N 1
ATOM 1597 C CA . PRO A 1 190 ? -19.432 -3.253 25.358 1.00 87.00 190 PRO A CA 1
ATOM 1598 C C . PRO A 1 190 ? -20.577 -2.329 24.945 1.00 87.00 190 PRO A C 1
ATOM 1600 O O . PRO A 1 190 ? -21.633 -2.315 25.577 1.00 87.00 190 PRO A O 1
ATOM 1603 N N . GLN A 1 191 ? -20.389 -1.583 23.863 1.00 92.31 191 GLN A N 1
ATOM 1604 C CA . GLN A 1 191 ? -21.398 -0.663 23.344 1.00 92.31 191 GLN A CA 1
ATOM 1605 C C . GLN A 1 191 ? -21.430 -0.661 21.819 1.00 92.31 191 GLN A C 1
ATOM 1607 O O . GLN A 1 191 ? -20.489 -1.100 21.153 1.00 92.31 191 GLN A O 1
ATOM 1612 N N . MET A 1 192 ? -22.546 -0.197 21.263 1.00 94.75 192 MET A N 1
ATOM 1613 C CA . MET A 1 192 ? -22.732 -0.038 19.826 1.00 94.75 192 MET A CA 1
ATOM 1614 C C . MET A 1 192 ? -23.205 1.373 19.531 1.00 94.75 192 MET A C 1
ATOM 1616 O O . MET A 1 192 ? -24.209 1.813 20.087 1.00 94.75 192 MET A O 1
ATOM 1620 N N . GLU A 1 193 ? -22.503 2.055 18.636 1.00 94.69 193 GLU A N 1
ATOM 1621 C CA . GLU A 1 193 ? -22.811 3.435 18.279 1.00 94.69 193 GLU A CA 1
ATOM 1622 C C . GLU A 1 193 ? -22.553 3.691 16.792 1.00 94.69 193 GLU A C 1
ATOM 1624 O O . GLU A 1 193 ? -21.791 2.983 16.125 1.00 94.69 193 GLU A O 1
ATOM 1629 N N . TRP A 1 194 ? -23.246 4.695 16.258 1.00 94.31 194 TRP A N 1
ATOM 1630 C CA . TRP A 1 194 ? -23.035 5.185 14.905 1.00 94.31 194 TRP A CA 1
ATOM 1631 C C . TRP A 1 194 ? -21.879 6.182 14.881 1.00 94.31 194 TRP A C 1
ATOM 1633 O O . TRP A 1 194 ? -22.008 7.301 15.367 1.00 94.31 194 TRP A O 1
ATOM 1643 N N . VAL A 1 195 ? -20.779 5.796 14.241 1.00 94.31 195 VAL A N 1
ATOM 1644 C CA . VAL A 1 195 ? -19.601 6.643 14.041 1.00 94.31 195 VAL A CA 1
ATOM 1645 C C . VAL A 1 195 ? -19.727 7.386 12.704 1.00 94.31 195 VAL A C 1
ATOM 1647 O O . VAL A 1 195 ? -20.004 6.746 11.682 1.00 94.31 195 VAL A O 1
ATOM 1650 N N . PRO A 1 196 ? -19.534 8.718 12.661 1.00 92.19 196 PRO A N 1
ATOM 1651 C CA . PRO A 1 196 ? -19.596 9.484 11.419 1.00 92.19 196 PRO A CA 1
ATOM 1652 C C . PRO A 1 196 ? -18.477 9.071 10.451 1.00 92.19 196 PRO A C 1
ATOM 1654 O O . PRO A 1 196 ? -17.318 8.918 10.835 1.00 92.19 196 PRO A O 1
ATOM 1657 N N . ALA A 1 197 ? -18.824 8.909 9.174 1.00 91.25 197 ALA A N 1
ATOM 1658 C CA . ALA A 1 197 ? -17.904 8.528 8.107 1.00 91.25 197 ALA A CA 1
ATOM 1659 C C . ALA A 1 197 ? -18.008 9.523 6.949 1.00 91.25 197 ALA A C 1
ATOM 1661 O O . ALA A 1 197 ? -18.987 9.531 6.208 1.00 91.25 197 ALA A O 1
ATOM 1662 N N . ASN A 1 198 ? -16.972 10.333 6.757 1.00 88.88 198 ASN A N 1
ATOM 1663 C CA . ASN A 1 198 ? -16.980 11.427 5.776 1.00 88.88 198 ASN A CA 1
ATOM 1664 C C . ASN A 1 198 ? -16.372 11.043 4.417 1.00 88.88 198 ASN A C 1
ATOM 1666 O O . ASN A 1 198 ? -16.133 11.908 3.572 1.00 88.88 198 ASN A O 1
ATOM 1670 N N . GLN A 1 199 ? -16.093 9.756 4.211 1.00 86.69 199 GLN A N 1
ATOM 1671 C CA . GLN A 1 199 ? -15.394 9.282 3.020 1.00 86.69 199 GLN A CA 1
ATOM 1672 C C . GLN A 1 199 ? -16.297 9.398 1.794 1.00 86.69 199 GLN A C 1
ATOM 1674 O O . GLN A 1 199 ? -17.445 8.950 1.806 1.00 86.69 199 GLN A O 1
ATOM 1679 N N . LYS A 1 200 ? -15.776 10.003 0.727 1.00 82.81 200 LYS A N 1
ATOM 1680 C CA . LYS A 1 200 ? -16.508 10.245 -0.524 1.00 82.81 200 LYS A CA 1
ATOM 1681 C C . LYS A 1 200 ? -16.460 9.040 -1.454 1.00 82.81 200 LYS A C 1
ATOM 1683 O O . LYS A 1 200 ? -17.313 8.893 -2.327 1.00 82.81 200 LYS A O 1
ATOM 1688 N N . THR A 1 201 ? -15.451 8.191 -1.292 1.00 83.38 201 THR A N 1
ATOM 1689 C CA . THR A 1 201 ? -15.188 7.042 -2.154 1.00 83.38 201 THR A CA 1
ATOM 1690 C C . THR A 1 201 ? -15.600 5.727 -1.493 1.00 83.38 201 THR A C 1
ATOM 1692 O O . THR A 1 201 ? -15.415 5.520 -0.294 1.00 83.38 201 THR A O 1
ATOM 1695 N N . HIS A 1 202 ? -16.098 4.777 -2.296 1.00 82.75 202 HIS A N 1
ATOM 1696 C CA . HIS A 1 202 ? -16.384 3.415 -1.822 1.00 82.75 202 HIS A CA 1
ATOM 1697 C C . HIS A 1 202 ? -15.138 2.731 -1.246 1.00 82.75 202 HIS A C 1
ATOM 1699 O O . HIS A 1 202 ? -15.226 2.022 -0.246 1.00 82.75 202 HIS A O 1
ATOM 1705 N N . LEU A 1 203 ? -13.971 2.975 -1.853 1.00 82.19 203 LEU A N 1
ATOM 1706 C CA . LEU A 1 203 ? -12.697 2.457 -1.366 1.00 82.19 203 LEU A CA 1
ATOM 1707 C C . LEU A 1 203 ? -12.327 3.069 -0.007 1.00 82.19 203 LEU A C 1
ATOM 1709 O O . LEU A 1 203 ? -11.952 2.328 0.895 1.00 82.19 203 LEU A O 1
ATOM 1713 N N . GLY A 1 204 ? -12.470 4.386 0.165 1.00 86.12 204 GLY A N 1
ATOM 1714 C CA . GLY A 1 204 ? -12.215 5.066 1.437 1.00 86.12 204 GLY A CA 1
ATOM 1715 C C . GLY A 1 204 ? -13.123 4.564 2.559 1.00 86.12 204 GLY A C 1
ATOM 1716 O O . GLY A 1 204 ? -12.645 4.283 3.656 1.00 86.12 204 GLY A O 1
ATOM 1717 N N . LEU A 1 205 ? -14.411 4.359 2.266 1.00 89.19 205 LEU A N 1
ATOM 1718 C CA . LEU A 1 205 ? -15.378 3.801 3.215 1.00 89.19 205 LEU A CA 1
ATOM 1719 C C . LEU A 1 205 ? -15.022 2.360 3.621 1.00 89.19 205 LEU A C 1
ATOM 1721 O O . LEU A 1 205 ? -15.063 2.023 4.804 1.00 89.19 205 LEU A O 1
ATOM 1725 N N . ALA A 1 206 ? -14.625 1.526 2.654 1.00 88.50 206 ALA A N 1
ATOM 1726 C CA . ALA A 1 206 ? -14.186 0.156 2.910 1.00 88.50 206 ALA A CA 1
ATOM 1727 C C . ALA A 1 206 ? -12.891 0.115 3.735 1.00 88.50 206 ALA A C 1
ATOM 1729 O O . ALA A 1 206 ? -12.788 -0.666 4.678 1.00 88.50 206 ALA A O 1
ATOM 1730 N N . ILE A 1 207 ? -11.917 0.978 3.422 1.00 90.25 207 ILE A N 1
ATOM 1731 C CA . ILE A 1 207 ? -10.690 1.116 4.216 1.00 90.25 207 ILE A CA 1
ATOM 1732 C C . ILE A 1 207 ? -11.040 1.539 5.642 1.00 90.25 207 ILE A C 1
ATOM 1734 O O . ILE A 1 207 ? -10.513 0.952 6.578 1.00 90.25 207 ILE A O 1
ATOM 1738 N N . PHE A 1 208 ? -11.955 2.494 5.825 1.00 92.75 208 PHE A N 1
ATOM 1739 C CA . PHE A 1 208 ? -12.336 2.956 7.156 1.00 92.75 208 PHE A CA 1
ATOM 1740 C C . PHE A 1 208 ? -12.962 1.847 8.006 1.00 92.75 208 PHE A C 1
ATOM 1742 O O . PHE A 1 208 ? -12.463 1.577 9.097 1.00 92.75 208 PHE A O 1
ATOM 1749 N N . GLY A 1 209 ? -13.967 1.134 7.489 1.00 92.88 209 GLY A N 1
ATOM 1750 C CA . GLY A 1 209 ? -14.583 0.016 8.216 1.00 92.88 209 GLY A CA 1
ATOM 1751 C C . GLY A 1 209 ? -13.603 -1.128 8.517 1.00 92.88 209 GLY A C 1
ATOM 1752 O O . GLY A 1 209 ? -13.597 -1.688 9.618 1.00 92.88 209 GLY A O 1
ATOM 1753 N N . ASN A 1 210 ? -12.716 -1.446 7.570 1.00 93.44 210 ASN A N 1
ATOM 1754 C CA . ASN A 1 210 ? -11.698 -2.478 7.772 1.00 93.44 210 ASN A CA 1
ATOM 1755 C C . ASN A 1 210 ? -10.655 -2.058 8.815 1.00 93.44 210 ASN A C 1
ATOM 1757 O O . ASN A 1 210 ? -10.256 -2.879 9.634 1.00 93.44 210 ASN A O 1
ATOM 1761 N N . SER A 1 211 ? -10.241 -0.791 8.832 1.00 93.31 211 SER A N 1
ATOM 1762 C CA . SER A 1 211 ? -9.291 -0.267 9.819 1.00 93.31 211 SER A CA 1
ATOM 1763 C C . SER A 1 211 ? -9.849 -0.278 11.240 1.00 93.31 211 SER A C 1
ATOM 1765 O O . SER A 1 211 ? -9.113 -0.609 12.170 1.00 93.31 211 SER A O 1
ATOM 1767 N N . ILE A 1 212 ? -11.141 0.025 11.409 1.00 93.50 212 ILE A N 1
ATOM 1768 C CA . ILE A 1 212 ? -11.828 -0.122 12.700 1.00 93.50 212 ILE A CA 1
ATOM 1769 C C . ILE A 1 212 ? -11.782 -1.592 13.121 1.00 93.50 212 ILE A C 1
ATOM 1771 O O . ILE A 1 212 ? -11.252 -1.915 14.171 1.00 93.50 212 ILE A O 1
ATOM 1775 N N . THR A 1 213 ? -12.215 -2.507 12.255 1.00 92.62 213 THR A N 1
ATOM 1776 C CA . THR A 1 213 ? -12.251 -3.948 12.572 1.00 92.62 213 THR A CA 1
ATOM 1777 C C . THR A 1 213 ? -10.867 -4.549 12.859 1.00 92.62 213 THR A C 1
ATOM 1779 O O . THR A 1 213 ? -10.744 -5.490 13.638 1.00 92.62 213 THR A O 1
ATOM 1782 N N . LEU A 1 214 ? -9.807 -4.010 12.251 1.00 90.75 214 LEU A N 1
ATOM 1783 C CA . LEU A 1 214 ? -8.425 -4.417 12.524 1.00 90.75 214 LEU A CA 1
ATOM 1784 C C . LEU A 1 214 ? -7.895 -3.919 13.871 1.00 90.75 214 LEU A C 1
ATOM 1786 O O . LEU A 1 214 ? -6.889 -4.447 14.340 1.00 90.75 214 LEU A O 1
ATOM 1790 N N . THR A 1 215 ? -8.526 -2.910 14.470 1.00 89.31 215 THR A N 1
ATOM 1791 C CA . THR A 1 215 ? -8.139 -2.351 15.766 1.00 89.31 215 THR A CA 1
ATOM 1792 C C . THR A 1 215 ? -8.781 -3.203 16.868 1.00 89.31 215 THR A C 1
ATOM 1794 O O . THR A 1 215 ? -10.010 -3.200 17.000 1.00 89.31 215 THR A O 1
ATOM 1797 N N . PRO A 1 216 ? -7.995 -3.993 17.627 1.00 83.44 216 PRO A N 1
ATOM 1798 C CA . PRO A 1 216 ? -8.546 -4.973 18.557 1.00 83.44 216 PRO A CA 1
ATOM 1799 C C . PRO A 1 216 ? -9.511 -4.367 19.581 1.00 83.44 216 PRO A C 1
ATOM 1801 O O . PRO A 1 216 ? -9.250 -3.344 20.201 1.00 83.44 216 PRO A O 1
ATOM 1804 N N . GLY A 1 217 ? -10.648 -5.025 19.791 1.00 84.56 217 GLY A N 1
ATOM 1805 C CA . GLY A 1 217 ? -11.696 -4.497 20.666 1.00 84.56 217 GLY A CA 1
ATOM 1806 C C . GLY A 1 217 ? -12.687 -3.571 19.962 1.00 84.56 217 GLY A C 1
ATOM 1807 O O . GLY A 1 217 ? -13.579 -3.060 20.628 1.00 84.56 217 GLY A O 1
ATOM 1808 N N . THR A 1 218 ? -12.606 -3.403 18.638 1.00 92.31 218 THR A N 1
ATOM 1809 C CA . THR A 1 218 ? -13.673 -2.777 17.845 1.00 92.31 218 THR A CA 1
ATOM 1810 C C . THR A 1 218 ? -14.022 -3.609 16.611 1.00 92.31 218 THR A C 1
ATOM 1812 O O . THR A 1 218 ? -13.170 -4.294 16.051 1.00 92.31 218 THR A O 1
ATOM 1815 N N . VAL A 1 219 ? -15.291 -3.596 16.197 1.00 94.12 219 VAL A N 1
ATOM 1816 C CA . VAL A 1 219 ? -15.794 -4.329 15.023 1.00 94.12 219 VAL A CA 1
ATOM 1817 C C . VAL A 1 219 ? -16.824 -3.477 14.295 1.00 94.12 219 VAL A C 1
ATOM 1819 O O . VAL A 1 219 ? -17.762 -2.970 14.905 1.00 94.12 219 VAL A O 1
ATOM 1822 N N . THR A 1 220 ? -16.690 -3.342 12.977 1.00 95.31 220 THR A N 1
ATOM 1823 C CA . THR A 1 220 ? -17.732 -2.709 12.156 1.00 95.31 220 THR A CA 1
ATOM 1824 C C . THR A 1 220 ? -18.830 -3.720 11.830 1.00 95.31 220 THR A C 1
ATOM 1826 O O . THR A 1 220 ? -18.554 -4.773 11.262 1.00 95.31 220 THR A O 1
ATOM 1829 N N . ILE A 1 221 ? -20.078 -3.395 12.172 1.00 95.44 221 ILE A N 1
ATOM 1830 C CA . ILE A 1 221 ? -21.248 -4.259 11.948 1.00 95.44 221 ILE A CA 1
ATOM 1831 C C . ILE A 1 221 ? -21.927 -3.919 10.623 1.00 95.44 221 ILE A C 1
ATOM 1833 O O . ILE A 1 221 ? -22.277 -4.803 9.845 1.00 95.44 221 ILE A O 1
ATOM 1837 N N . ALA A 1 222 ? -22.151 -2.628 10.380 1.00 93.06 222 ALA A N 1
ATOM 1838 C CA . ALA A 1 222 ? -22.900 -2.164 9.223 1.00 93.06 222 ALA A CA 1
ATOM 1839 C C . ALA A 1 222 ? -22.297 -0.886 8.652 1.00 93.06 222 ALA A C 1
ATOM 1841 O O . ALA A 1 222 ? -21.782 -0.031 9.373 1.00 93.06 222 ALA A O 1
ATOM 1842 N N . VAL A 1 223 ? -22.414 -0.752 7.334 1.00 92.00 223 VAL A N 1
ATOM 1843 C CA . VAL A 1 223 ? -21.884 0.376 6.577 1.00 92.00 223 VAL A CA 1
ATOM 1844 C C . VAL A 1 223 ? -23.035 1.094 5.889 1.00 92.00 223 VAL A C 1
ATOM 1846 O O . VAL A 1 223 ? -23.776 0.484 5.120 1.00 92.00 2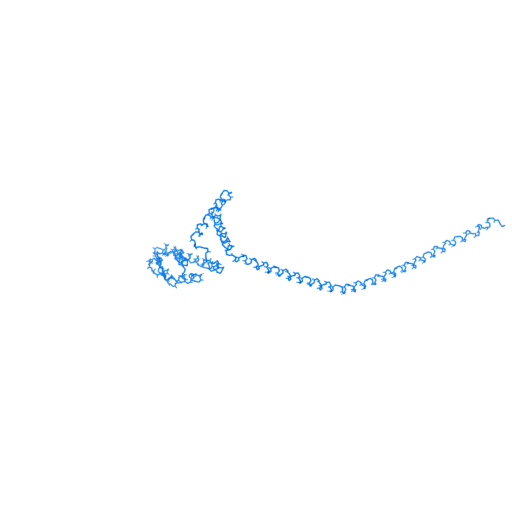23 VAL A O 1
ATOM 1849 N N . GLN A 1 224 ? -23.191 2.389 6.166 1.00 89.44 224 GLN A N 1
ATOM 1850 C CA . GLN A 1 224 ? -24.148 3.264 5.495 1.00 89.44 224 GLN A CA 1
ATOM 1851 C C . GLN A 1 224 ? -23.427 4.503 4.940 1.00 89.44 224 GLN A C 1
ATOM 1853 O O . GLN A 1 224 ? -22.363 4.881 5.437 1.00 89.44 224 GLN A O 1
ATOM 1858 N N . PRO A 1 225 ? -23.979 5.171 3.913 1.00 84.00 225 PRO A N 1
ATOM 1859 C CA . PRO A 1 225 ? -23.457 6.462 3.481 1.00 84.00 225 PRO A CA 1
ATOM 1860 C C . PRO A 1 225 ? -23.449 7.451 4.656 1.00 84.00 225 PRO A C 1
ATOM 1862 O O . PRO A 1 225 ? -24.477 7.658 5.299 1.00 84.00 225 PRO A O 1
ATOM 1865 N N . GLY A 1 226 ? -22.290 8.037 4.956 1.00 88.25 226 GLY A N 1
ATOM 1866 C CA . GLY A 1 226 ? -22.137 9.032 6.022 1.00 88.25 226 GLY A CA 1
ATOM 1867 C C . GLY A 1 226 ? -21.888 8.478 7.432 1.00 88.25 226 GLY A C 1
ATOM 1868 O O . GLY A 1 226 ? -21.538 9.257 8.317 1.00 88.25 226 GLY A O 1
ATOM 1869 N N . ARG A 1 227 ? -22.056 7.168 7.682 1.00 92.56 227 ARG A N 1
ATOM 1870 C CA . ARG A 1 227 ? -21.881 6.582 9.027 1.00 92.56 227 ARG A CA 1
ATOM 1871 C C . ARG A 1 227 ? -21.637 5.070 9.035 1.00 92.56 227 ARG A C 1
ATOM 1873 O O . ARG A 1 227 ? -22.149 4.332 8.195 1.00 92.56 227 ARG A O 1
ATOM 1880 N N . LEU A 1 228 ? -20.913 4.597 10.042 1.00 94.50 228 LEU A N 1
ATOM 1881 C CA . LEU A 1 228 ? -20.626 3.185 10.299 1.00 94.50 228 LEU A CA 1
ATOM 1882 C C . LEU A 1 228 ? -21.229 2.785 11.646 1.00 94.50 228 LEU A C 1
ATOM 1884 O O . LEU A 1 228 ? -21.077 3.516 12.620 1.00 94.50 228 LEU A O 1
ATOM 1888 N N . LEU A 1 229 ? -21.901 1.637 11.717 1.00 95.81 229 LEU A N 1
ATOM 1889 C CA . LEU A 1 229 ? -22.307 1.059 12.996 1.00 95.81 229 LEU A CA 1
ATOM 1890 C C . LEU A 1 229 ? -21.139 0.244 13.535 1.00 95.81 229 LEU A C 1
ATOM 1892 O O . LEU A 1 229 ? -20.741 -0.746 12.911 1.00 95.81 229 LEU A O 1
ATOM 1896 N N . VAL A 1 230 ? -20.609 0.649 14.682 1.00 96.00 230 VAL A N 1
ATOM 1897 C CA . VAL A 1 230 ? -19.430 0.031 15.283 1.00 96.00 230 VAL A CA 1
ATOM 1898 C C . VAL A 1 230 ? -19.793 -0.552 16.637 1.00 96.00 230 VAL A C 1
ATOM 1900 O O . VAL A 1 230 ? -20.510 0.064 17.420 1.00 96.00 230 VAL A O 1
ATOM 1903 N N . HIS A 1 231 ? -19.276 -1.742 16.912 1.00 93.94 231 HIS A N 1
ATOM 1904 C CA . HIS A 1 231 ? -19.209 -2.322 18.240 1.00 93.94 231 HIS A CA 1
ATOM 1905 C C . HIS A 1 231 ? -17.841 -2.034 18.849 1.00 93.94 231 HIS A C 1
ATOM 1907 O O . HIS A 1 231 ? -16.832 -2.345 18.221 1.00 93.94 231 HIS A O 1
ATOM 1913 N N . SER A 1 232 ? -17.801 -1.483 20.059 1.00 92.88 232 SER A N 1
ATOM 1914 C CA . SER A 1 232 ? -16.569 -1.324 20.836 1.00 92.88 232 SER A CA 1
ATOM 1915 C C . SER A 1 232 ? -16.668 -2.109 22.135 1.00 92.88 232 SER A C 1
ATOM 1917 O O . SER A 1 232 ? -17.718 -2.130 22.774 1.00 92.88 232 SER A O 1
ATOM 1919 N N . LEU A 1 233 ? -15.559 -2.725 22.532 1.00 90.56 233 LEU A N 1
ATOM 1920 C CA . LEU A 1 233 ? -15.388 -3.458 23.782 1.00 90.56 233 LEU A CA 1
ATOM 1921 C C . LEU A 1 233 ? -15.288 -2.513 24.994 1.00 90.56 233 LEU A C 1
ATOM 1923 O O . LEU A 1 233 ? -15.598 -2.906 26.120 1.00 90.56 233 LEU A O 1
ATOM 1927 N N . THR A 1 234 ? -14.833 -1.277 24.772 1.00 88.81 234 THR A N 1
ATOM 1928 C CA . THR A 1 234 ? -14.587 -0.277 25.819 1.00 88.81 234 THR A CA 1
ATOM 1929 C C . THR A 1 234 ? -15.212 1.067 25.468 1.00 88.81 234 THR A C 1
ATOM 1931 O O . THR A 1 234 ? -15.444 1.385 24.292 1.00 88.81 234 THR A O 1
ATOM 1934 N N . LYS A 1 235 ? -15.459 1.883 26.502 1.00 88.06 235 LYS A N 1
ATOM 1935 C CA . LYS A 1 235 ? -15.972 3.236 26.303 1.00 88.06 235 LYS A CA 1
ATOM 1936 C C . LYS A 1 235 ? -14.947 4.137 25.631 1.00 88.06 235 LYS A C 1
ATOM 1938 O O . LYS A 1 235 ? -15.244 4.743 24.609 1.00 88.06 235 LYS A O 1
ATOM 1943 N N . GLU A 1 236 ? -13.719 4.093 26.135 1.00 87.50 236 GLU A N 1
ATOM 1944 C CA . GLU A 1 236 ? -12.598 4.879 25.618 1.00 87.50 236 GLU A CA 1
ATOM 1945 C C . GLU A 1 236 ? -12.330 4.608 24.128 1.00 87.50 236 GLU A C 1
ATOM 1947 O O . GLU A 1 236 ? -12.055 5.533 23.371 1.00 87.50 236 GLU A O 1
ATOM 1952 N N . GLY A 1 237 ? -12.452 3.347 23.690 1.00 86.81 237 GLY A N 1
ATOM 1953 C CA . GLY A 1 237 ? -12.276 2.981 22.283 1.00 86.81 237 GLY A CA 1
ATOM 1954 C C . GLY A 1 237 ? -13.374 3.530 21.369 1.00 86.81 237 GLY A C 1
ATOM 1955 O O . GLY A 1 237 ? -13.096 3.866 20.222 1.00 86.81 237 GLY A O 1
ATOM 1956 N N . MET A 1 238 ? -14.609 3.663 21.866 1.00 92.19 238 MET A N 1
ATOM 1957 C CA . MET A 1 238 ? -15.674 4.316 21.099 1.00 92.19 238 MET A CA 1
ATOM 1958 C C . MET A 1 238 ? -15.465 5.828 21.047 1.00 92.19 238 MET A C 1
ATOM 1960 O O . MET A 1 238 ? -15.609 6.417 19.980 1.00 92.19 238 MET A O 1
ATOM 1964 N N . ASP A 1 239 ? -15.085 6.440 22.171 1.00 90.75 239 ASP A N 1
ATOM 1965 C CA . ASP A 1 239 ? -14.874 7.884 22.260 1.00 90.75 239 ASP A CA 1
ATOM 1966 C C . ASP A 1 239 ? -13.774 8.347 21.275 1.00 90.75 239 ASP A C 1
ATOM 1968 O O . ASP A 1 239 ? -13.979 9.332 20.569 1.00 90.75 239 ASP A O 1
ATOM 1972 N N . ASP A 1 240 ? -12.668 7.599 21.118 1.00 90.19 240 ASP A N 1
ATOM 1973 C CA . ASP A 1 240 ? -11.618 7.892 20.110 1.00 90.19 240 ASP A CA 1
ATOM 1974 C C . ASP A 1 240 ? -12.136 7.784 18.661 1.00 90.19 240 ASP A C 1
ATOM 1976 O O . ASP A 1 240 ? -11.799 8.595 17.789 1.00 90.19 240 ASP A O 1
ATOM 1980 N N . LEU A 1 241 ? -13.008 6.807 18.382 1.00 91.00 241 LEU A N 1
ATOM 1981 C CA . LEU A 1 241 ? -13.630 6.670 17.062 1.00 91.00 241 LEU A CA 1
ATOM 1982 C C . LEU A 1 241 ? -14.585 7.829 16.758 1.00 91.00 241 LEU A C 1
ATOM 1984 O O . LEU A 1 241 ? -14.587 8.332 15.630 1.00 91.00 241 LEU A O 1
ATOM 1988 N N . VAL A 1 242 ? -15.361 8.270 17.751 1.00 89.56 242 VAL A N 1
ATOM 1989 C CA . VAL A 1 242 ? -16.284 9.409 17.641 1.00 89.56 242 VAL A CA 1
ATOM 1990 C C . VAL A 1 242 ? -15.522 10.736 17.530 1.00 89.56 242 VAL A C 1
ATOM 1992 O O . VAL A 1 242 ? -15.918 11.593 16.739 1.00 89.56 242 VAL A O 1
ATOM 1995 N N . GLU A 1 243 ? -14.385 10.891 18.220 1.00 89.88 243 GLU A N 1
ATOM 1996 C CA . GLU A 1 243 ? -13.477 12.045 18.078 1.00 89.88 2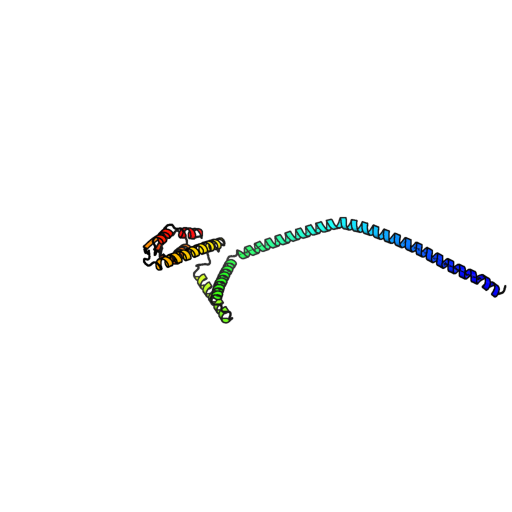43 GLU A CA 1
ATOM 1997 C C . GLU A 1 243 ? -12.938 12.181 16.636 1.00 89.88 243 GLU A C 1
ATOM 1999 O O . GLU A 1 243 ? -12.604 13.274 16.161 1.00 89.88 243 GLU A O 1
ATOM 2004 N N . GLY A 1 244 ? -12.915 11.075 15.885 1.00 88.44 244 GLY A N 1
ATOM 2005 C CA . GLY A 1 244 ? -12.733 11.085 14.436 1.00 88.44 244 GLY A CA 1
ATOM 2006 C C . GLY A 1 244 ? -11.277 11.228 13.991 1.00 88.44 244 GLY A C 1
ATOM 2007 O O . GLY A 1 244 ? -11.015 11.614 12.845 1.00 88.44 244 GLY A O 1
ATOM 2008 N N . THR A 1 245 ? -10.313 10.896 14.854 1.00 89.56 245 THR A N 1
ATOM 2009 C CA . THR A 1 245 ? -8.875 10.887 14.527 1.00 89.56 245 THR A CA 1
ATOM 2010 C C . THR A 1 245 ? -8.580 9.982 13.324 1.00 89.56 245 THR A C 1
ATOM 2012 O O . THR A 1 245 ? -7.886 10.388 12.383 1.00 89.56 245 THR A O 1
ATOM 2015 N N . MET A 1 246 ? -9.157 8.775 13.312 1.00 90.06 246 MET A N 1
ATOM 2016 C CA . MET A 1 246 ? -9.045 7.817 12.210 1.00 90.06 246 MET A CA 1
ATOM 2017 C C . MET A 1 246 ? -9.760 8.308 10.944 1.00 90.06 246 MET A C 1
ATOM 2019 O O . MET A 1 246 ? -9.172 8.257 9.861 1.00 90.06 246 MET A O 1
ATOM 2023 N N . ASN A 1 247 ? -10.983 8.833 11.085 1.00 91.19 247 ASN A N 1
ATOM 2024 C CA . ASN A 1 247 ? -11.793 9.360 9.981 1.00 91.19 247 ASN A CA 1
ATOM 2025 C C . ASN A 1 247 ? -11.019 10.443 9.201 1.00 91.19 247 ASN A C 1
ATOM 2027 O O . ASN A 1 247 ? -10.823 10.330 7.990 1.00 91.19 247 ASN A O 1
ATOM 2031 N N . ARG A 1 248 ? -10.441 11.417 9.917 1.00 90.06 248 ARG A N 1
ATOM 2032 C CA . ARG A 1 248 ? -9.658 12.520 9.335 1.00 90.06 248 ARG A CA 1
ATOM 2033 C C . ARG A 1 248 ? -8.398 12.045 8.604 1.00 90.06 248 ARG A C 1
ATOM 2035 O O . ARG A 1 248 ? -8.015 12.605 7.580 1.00 90.06 248 ARG A O 1
ATOM 2042 N N . LYS A 1 249 ? -7.723 11.010 9.114 1.00 88.94 249 LYS A N 1
ATOM 2043 C CA . LYS A 1 249 ? -6.507 10.468 8.481 1.00 88.94 249 LYS A CA 1
ATOM 2044 C C . LYS A 1 249 ? -6.793 9.776 7.151 1.00 88.94 249 LYS A C 1
ATOM 2046 O O . LYS A 1 249 ? -5.959 9.846 6.250 1.00 88.94 249 LYS A O 1
ATOM 2051 N N . ILE A 1 250 ? -7.953 9.139 7.024 1.00 86.75 250 ILE A N 1
ATOM 2052 C CA . ILE A 1 250 ? -8.390 8.509 5.774 1.00 86.75 250 ILE A CA 1
ATOM 2053 C C . ILE A 1 250 ? -8.826 9.576 4.766 1.00 86.75 250 ILE A C 1
ATOM 2055 O O . ILE A 1 250 ? -8.408 9.511 3.610 1.00 86.75 250 ILE A O 1
ATOM 2059 N N . GLU A 1 251 ? -9.535 10.619 5.209 1.00 86.19 251 G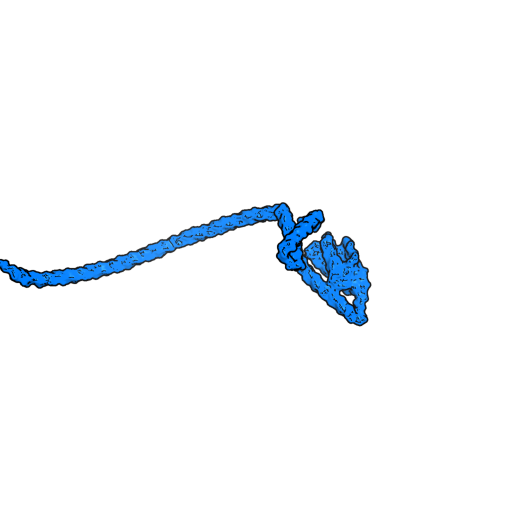LU A N 1
ATOM 2060 C CA . GLU A 1 251 ? -9.858 11.772 4.355 1.00 86.19 251 GLU A CA 1
ATOM 2061 C C . GLU A 1 251 ? -8.580 12.396 3.758 1.00 86.19 251 GLU A C 1
ATOM 2063 O O . GLU A 1 251 ? -8.480 12.607 2.549 1.00 86.19 251 GLU A O 1
ATOM 2068 N N . MET A 1 252 ? -7.539 12.612 4.577 1.00 82.69 252 MET A N 1
ATOM 2069 C CA . MET A 1 252 ? -6.246 13.149 4.116 1.00 82.69 252 MET A CA 1
ATOM 2070 C C . MET A 1 252 ? -5.562 12.271 3.052 1.00 82.69 252 MET A C 1
ATOM 2072 O O . MET A 1 252 ? -4.820 12.784 2.198 1.00 82.69 252 MET A O 1
ATOM 2076 N N . MET A 1 253 ? -5.797 10.956 3.099 1.00 76.88 253 MET A N 1
ATOM 2077 C CA . MET A 1 253 ? -5.266 9.990 2.139 1.00 76.88 253 MET A CA 1
ATOM 2078 C C . MET A 1 253 ? -5.952 10.095 0.769 1.00 76.88 253 MET A C 1
ATOM 2080 O O . MET A 1 253 ? -5.310 9.792 -0.231 1.00 76.88 253 MET A O 1
ATOM 2084 N N . GLY A 1 254 ? -7.187 10.598 0.706 1.00 67.69 254 GLY A N 1
ATOM 2085 C CA . GLY A 1 254 ? -8.006 10.662 -0.511 1.00 67.69 254 GLY A CA 1
ATOM 2086 C C . GLY A 1 254 ? -9.330 9.897 -0.404 1.00 67.69 254 GLY A C 1
ATOM 2087 O O . GLY A 1 254 ? -9.853 9.473 -1.433 1.00 67.69 254 GLY A O 1
ATOM 2088 N N . GLY A 1 255 ? -9.808 9.675 0.829 1.00 54.22 255 GLY A N 1
ATOM 2089 C CA . GLY A 1 255 ? -11.080 9.024 1.155 1.00 54.22 255 GLY A CA 1
ATOM 2090 C C . GLY A 1 255 ? -12.306 9.770 0.662 1.00 54.22 255 GLY A C 1
ATOM 2091 O O . GLY A 1 255 ? -12.360 11.014 0.755 1.00 54.22 255 GLY A O 1
#

pLDDT: mean 80.34, std 12.32, range [53.25, 96.38]

Sequence (255 aa):
MDRETLERIYTPIRHAGHRLKTWALMAAWGACWVWFNIIEKTVISVWNVSVLFYLRIIKPTIATSLMLSRYLWKNIILVMLNFAARYLLKLWRHPRFQRVFRIATWIAVLFGTWFILSGHKTPVMLLAGFVTSLLATRVLYRLNQTFDQPLDHGLSYKIFAYSRWLLKSIILSAWDVTWRVWQIKPSICPQMEWVPANQKTHLGLAIFGNSITLTPGTVTIAVQPGRLLVHSLTKEGMDDLVEGTMNRKIEMMGG